Protein AF-A0A950RWH9-F1 (afdb_monomer)

Nearest PDB structures (foldseek):
  4ad9-assembly2_F  TM=8.458E-01  e=4.698E-23  Homo sapiens
  4ad9-assembly1_B  TM=8.473E-01  e=4.415E-23  Homo sapiens
  4ad9-assembly2_E  TM=8.521E-01  e=1.728E-22  Homo sapiens
  2zo4-assembly1_A  TM=8.193E-01  e=7.845E-17  Thermus thermophilus HB8
  8u00-assembly2_B  TM=5.986E-01  e=2.272E-09  Caulobacter vibrioides CB15

Foldseek 3Di:
DKDWQFDPDDDPAQHNGFTWIWAALPPQETETEQQFAQDPVSLVVVVVVSVVRHAYAEYEYFDADRGGPHCRQVSCVVRVHAYEFDPPHPPHPDYADAQGDRDNQWGWHQQAWQHNRGTWIARLVQLEIEREQLFEQDDHHFTQALVSSLVSLVVSVVSVRQWYDYRHDDIRRRSNVRSVVHNVVLVVLLVQLVVPPPDDLLVSLCVVPVPDPPVCSVSSSSSSVNSD

Structure (mmCIF, N/CA/C/O backbone):
data_AF-A0A950RWH9-F1
#
_entry.id   AF-A0A950RWH9-F1
#
loop_
_atom_site.group_PDB
_atom_site.id
_atom_site.type_symbol
_atom_site.label_atom_id
_atom_site.label_alt_id
_atom_site.label_comp_id
_atom_site.label_asym_id
_atom_site.label_entity_id
_atom_site.label_seq_id
_atom_site.pdbx_PDB_ins_code
_atom_site.Cartn_x
_atom_site.Cartn_y
_atom_site.Cartn_z
_atom_site.occupancy
_atom_site.B_iso_or_equiv
_atom_site.auth_seq_id
_atom_site.auth_comp_id
_atom_site.auth_asym_id
_atom_site.auth_atom_id
_atom_site.pdbx_PDB_model_num
ATOM 1 N N . MET A 1 1 ? -18.240 -0.892 8.493 1.00 86.75 1 MET A N 1
ATOM 2 C CA . MET A 1 1 ? -17.991 -0.709 7.046 1.00 86.75 1 MET A CA 1
ATOM 3 C C . MET A 1 1 ? -16.539 -0.282 6.899 1.00 86.75 1 MET A C 1
ATOM 5 O O . MET A 1 1 ? -16.058 0.368 7.817 1.00 86.75 1 MET A O 1
ATOM 9 N N . ILE A 1 2 ? -15.838 -0.695 5.840 1.00 97.31 2 ILE A N 1
ATOM 10 C CA . ILE A 1 2 ? -14.484 -0.188 5.553 1.00 97.31 2 ILE A CA 1
ATOM 11 C C . ILE A 1 2 ? -14.636 1.212 4.954 1.00 97.31 2 ILE A C 1
ATOM 13 O O . ILE A 1 2 ? -15.424 1.377 4.023 1.00 97.31 2 ILE A O 1
ATOM 17 N N . GLU A 1 3 ? -13.904 2.193 5.476 1.00 98.06 3 GLU A N 1
ATOM 18 C CA . GLU A 1 3 ? -13.917 3.571 4.970 1.00 98.06 3 GLU A CA 1
ATOM 19 C C . GLU A 1 3 ? -12.550 3.974 4.414 1.00 98.06 3 GLU A C 1
ATOM 21 O O . GLU A 1 3 ? -11.520 3.460 4.847 1.00 98.06 3 GLU A O 1
ATOM 26 N N . CYS A 1 4 ? -12.551 4.890 3.444 1.00 98.50 4 CYS A N 1
ATOM 27 C CA . CYS A 1 4 ? -11.341 5.486 2.887 1.00 98.50 4 CYS A CA 1
ATOM 28 C C . CYS A 1 4 ? -11.259 6.954 3.296 1.00 98.50 4 CYS A C 1
ATOM 30 O O . CYS A 1 4 ? -12.203 7.712 3.058 1.00 98.50 4 CYS A O 1
ATOM 32 N N . VAL A 1 5 ? -10.116 7.360 3.838 1.00 98.75 5 VAL A N 1
ATOM 33 C CA . VAL A 1 5 ? -9.735 8.764 3.988 1.00 98.75 5 VAL A CA 1
ATOM 34 C C . VAL A 1 5 ? -8.626 9.029 2.978 1.00 98.75 5 VAL A C 1
ATOM 36 O O . VAL A 1 5 ? -7.518 8.518 3.113 1.00 98.75 5 VAL A O 1
ATOM 39 N N . LEU A 1 6 ? -8.934 9.788 1.929 1.00 98.62 6 LEU A N 1
ATOM 40 C CA . LEU A 1 6 ? -7.969 10.093 0.875 1.00 98.62 6 LEU A CA 1
ATOM 41 C C . LEU A 1 6 ? -7.013 11.197 1.342 1.00 98.62 6 LEU A C 1
ATOM 43 O O . LEU A 1 6 ? -7.462 12.299 1.666 1.00 98.62 6 LEU A O 1
ATOM 47 N N . ALA A 1 7 ? -5.712 10.916 1.337 1.00 98.50 7 ALA A N 1
ATOM 48 C CA . ALA A 1 7 ? -4.685 11.909 1.622 1.00 98.50 7 ALA A CA 1
ATOM 49 C C . ALA A 1 7 ? -4.659 13.004 0.534 1.00 98.50 7 ALA A C 1
ATOM 51 O O . ALA A 1 7 ? -4.792 12.699 -0.656 1.00 98.50 7 ALA A O 1
ATOM 52 N N . PRO A 1 8 ? -4.467 14.287 0.895 1.00 97.38 8 PRO A N 1
ATOM 53 C CA . PRO A 1 8 ? -4.469 15.405 -0.050 1.00 97.38 8 PRO A CA 1
ATOM 54 C C . PRO A 1 8 ? -3.126 15.543 -0.798 1.00 97.38 8 PRO A C 1
ATOM 56 O O . PRO A 1 8 ? -2.568 16.632 -0.908 1.00 97.38 8 PRO A O 1
ATOM 59 N N . ASN A 1 9 ? -2.596 14.439 -1.329 1.00 97.81 9 ASN A N 1
ATOM 60 C CA . ASN A 1 9 ? -1.285 14.344 -1.978 1.00 97.81 9 ASN A CA 1
ATOM 61 C C . ASN A 1 9 ? -1.367 13.840 -3.436 1.00 97.81 9 ASN A C 1
ATOM 63 O O . ASN A 1 9 ? -0.692 12.866 -3.779 1.00 97.81 9 ASN A O 1
ATOM 67 N N . PRO A 1 10 ? -2.167 14.465 -4.323 1.00 97.38 10 PRO A N 1
ATOM 68 C CA . PRO A 1 10 ? -2.265 14.028 -5.711 1.00 97.38 10 PRO A CA 1
ATOM 69 C C . PRO A 1 10 ? -0.934 14.203 -6.447 1.00 97.38 10 PRO A C 1
ATOM 71 O O . PRO A 1 10 ? -0.178 15.148 -6.206 1.00 97.38 10 PRO A O 1
ATOM 74 N N . GLY A 1 11 ? -0.662 13.321 -7.400 1.00 94.31 11 GLY A N 1
ATOM 75 C CA . GLY A 1 11 ? 0.593 13.351 -8.133 1.00 94.31 11 GLY A CA 1
ATOM 76 C C . GLY A 1 11 ? 0.718 12.250 -9.181 1.00 94.31 11 GLY A C 1
ATOM 77 O O . GLY A 1 11 ? -0.142 11.379 -9.286 1.00 94.31 11 GLY A O 1
ATOM 78 N N . PRO A 1 12 ? 1.807 12.260 -9.969 1.00 90.81 12 PRO A N 1
ATOM 79 C CA . PRO A 1 12 ? 2.016 11.267 -11.022 1.00 90.81 12 PRO A CA 1
ATOM 80 C C . PRO A 1 12 ? 2.073 9.818 -10.516 1.00 90.81 12 PRO A C 1
ATOM 82 O O . PRO A 1 12 ? 1.708 8.916 -11.260 1.00 90.81 12 PRO A O 1
ATOM 85 N N . MET A 1 13 ? 2.528 9.610 -9.274 1.00 91.75 13 MET A N 1
ATOM 86 C CA . MET A 1 13 ? 2.618 8.287 -8.641 1.00 91.75 13 MET A CA 1
ATOM 87 C C . MET A 1 13 ? 1.377 7.948 -7.811 1.00 91.75 13 MET A C 1
ATOM 89 O O . MET A 1 13 ? 0.892 6.827 -7.868 1.00 91.75 13 MET A O 1
ATOM 93 N N . THR A 1 14 ? 0.829 8.936 -7.103 1.00 95.31 14 THR A N 1
ATOM 94 C CA . THR A 1 14 ? -0.278 8.761 -6.152 1.00 95.31 14 THR A CA 1
ATOM 95 C C . THR A 1 14 ? -1.661 8.947 -6.784 1.00 95.31 14 THR A C 1
ATOM 97 O O . THR A 1 14 ? -2.688 8.753 -6.135 1.00 95.31 14 THR A O 1
ATOM 100 N N . GLY A 1 15 ? -1.732 9.356 -8.055 1.00 94.31 15 GLY A N 1
ATOM 101 C CA . GLY A 1 15 ? -2.983 9.661 -8.743 1.00 94.31 15 GLY A CA 1
ATOM 102 C C . GLY A 1 15 ? -3.744 10.785 -8.041 1.00 94.31 15 GLY A C 1
ATOM 103 O O . GLY A 1 15 ? -3.275 11.921 -7.977 1.00 94.31 15 GLY A O 1
ATOM 104 N N . THR A 1 16 ? -4.930 10.472 -7.514 1.00 96.44 16 THR A N 1
ATOM 105 C CA . THR A 1 16 ? -5.739 11.411 -6.721 1.00 96.44 16 THR A CA 1
ATOM 106 C C . THR A 1 16 ? -5.231 11.597 -5.289 1.00 96.44 16 THR A C 1
ATOM 108 O O . THR A 1 16 ? -5.622 12.571 -4.654 1.00 96.44 16 THR A O 1
ATOM 111 N N . GLY A 1 17 ? -4.390 10.688 -4.790 1.00 97.94 17 GLY A N 1
ATOM 112 C CA . GLY A 1 17 ? -3.861 10.669 -3.426 1.00 97.94 17 GLY A CA 1
ATOM 113 C C . GLY A 1 17 ? -3.709 9.244 -2.879 1.00 97.94 17 GLY A C 1
ATOM 114 O O . GLY A 1 17 ? -4.132 8.270 -3.511 1.00 97.94 17 GLY A O 1
ATOM 115 N N . THR A 1 18 ? -3.112 9.118 -1.696 1.00 98.75 18 THR A N 1
ATOM 116 C CA . THR A 1 18 ? -3.013 7.839 -0.974 1.00 98.75 18 THR A CA 1
ATOM 117 C C . THR A 1 18 ? -4.332 7.509 -0.286 1.00 98.75 18 THR A C 1
ATOM 119 O O . THR A 1 18 ? -4.895 8.330 0.437 1.00 98.75 18 THR A O 1
ATOM 122 N N . ASN A 1 19 ? -4.822 6.292 -0.486 1.00 98.88 19 ASN A N 1
ATOM 123 C CA . ASN A 1 19 ? -5.966 5.752 0.230 1.00 98.88 19 ASN A CA 1
ATOM 124 C C . ASN A 1 19 ? -5.532 5.274 1.620 1.00 98.88 19 ASN A C 1
ATOM 126 O O . ASN A 1 19 ? -4.891 4.230 1.745 1.00 98.88 19 ASN A O 1
ATOM 130 N N . THR A 1 20 ? -5.944 5.989 2.665 1.00 98.94 20 THR A N 1
ATOM 131 C CA . THR A 1 20 ? -5.852 5.494 4.041 1.00 98.94 20 THR A CA 1
ATOM 132 C C . THR A 1 20 ? -7.122 4.725 4.391 1.00 98.94 20 THR A C 1
ATOM 134 O O . THR A 1 20 ? -8.220 5.285 4.372 1.00 98.94 20 THR A O 1
ATOM 137 N N . TRP A 1 21 ? -6.992 3.447 4.747 1.00 98.94 21 TRP A N 1
ATOM 138 C CA . TRP A 1 21 ? -8.146 2.585 5.018 1.00 98.94 21 TRP A CA 1
ATOM 139 C C . TRP A 1 21 ? -8.449 2.474 6.509 1.00 98.94 21 TRP A C 1
ATOM 141 O O . TRP A 1 21 ? -7.583 2.102 7.298 1.00 98.94 21 TRP A O 1
ATOM 151 N N . LEU A 1 22 ? -9.703 2.723 6.886 1.00 98.88 22 LEU A N 1
ATOM 152 C CA . LEU A 1 22 ? -10.236 2.484 8.225 1.00 98.88 22 LEU A CA 1
ATOM 153 C C . LEU A 1 22 ? -10.974 1.145 8.239 1.00 98.88 22 LEU A C 1
ATOM 155 O O . LEU A 1 22 ? -11.972 0.969 7.535 1.00 98.88 22 LEU A O 1
ATOM 159 N N . VAL A 1 23 ? -10.492 0.196 9.043 1.00 98.62 23 VAL A N 1
ATOM 160 C CA . VAL A 1 23 ? -10.965 -1.195 9.042 1.00 98.62 23 VAL A CA 1
ATOM 161 C C . VAL A 1 23 ? -11.465 -1.596 10.434 1.00 98.62 23 VAL A C 1
ATOM 163 O O . VAL A 1 23 ? -10.663 -1.979 11.293 1.00 98.62 23 VAL A O 1
ATOM 166 N N . PRO A 1 24 ? -12.784 -1.512 10.693 1.00 97.56 24 PRO A N 1
ATOM 167 C CA . PRO A 1 24 ? -13.367 -1.940 11.963 1.00 97.56 24 PRO A CA 1
ATOM 168 C C . PRO A 1 24 ? -13.274 -3.454 12.163 1.00 97.56 24 PRO A C 1
ATOM 170 O O . PRO A 1 24 ? -13.535 -4.218 11.236 1.00 97.56 24 PRO A O 1
ATOM 173 N N . ASN A 1 25 ? -13.003 -3.898 13.392 1.00 94.69 25 ASN A N 1
ATOM 174 C CA . ASN A 1 25 ? -13.015 -5.324 13.755 1.00 94.69 25 ASN A CA 1
ATOM 175 C C . ASN A 1 25 ? -14.382 -5.827 14.267 1.00 94.69 25 ASN A C 1
ATOM 177 O O . ASN A 1 25 ? -14.520 -7.000 14.600 1.00 94.69 25 ASN A O 1
ATOM 181 N N . GLY A 1 26 ? -15.380 -4.942 14.371 1.00 90.75 26 GLY A N 1
ATOM 182 C CA . GLY A 1 26 ? -16.717 -5.264 14.879 1.00 90.75 26 GLY A CA 1
ATOM 183 C C . GLY A 1 26 ? -16.887 -5.181 16.403 1.00 90.75 26 GLY A C 1
ATOM 184 O O . GLY A 1 26 ? -18.006 -5.353 16.878 1.00 90.75 26 GLY A O 1
ATOM 185 N N . SER A 1 27 ? -15.838 -4.868 17.174 1.00 92.94 27 SER A N 1
ATOM 186 C CA . SER A 1 27 ? -15.885 -4.717 18.640 1.00 92.94 27 SER A CA 1
ATOM 187 C C . SER A 1 27 ? -15.758 -3.265 19.121 1.00 92.94 27 SER A C 1
ATOM 189 O O . SER A 1 27 ? -15.397 -3.024 20.271 1.00 92.94 27 SER A O 1
ATOM 191 N N . GLY A 1 28 ? -16.021 -2.289 18.246 1.00 95.19 28 GLY A N 1
ATOM 192 C CA . GLY A 1 28 ? -15.816 -0.864 18.539 1.00 95.19 28 GLY A CA 1
ATOM 193 C C . GLY A 1 28 ? -14.351 -0.421 18.468 1.00 95.19 28 GLY A C 1
ATOM 194 O O . GLY A 1 28 ? -14.003 0.644 18.976 1.00 95.19 28 GLY A O 1
ATOM 195 N N . GLU A 1 29 ? -13.491 -1.222 17.838 1.00 97.94 29 GLU A N 1
ATOM 196 C CA . GLU A 1 29 ? -12.097 -0.893 17.559 1.00 97.94 29 GLU A CA 1
ATOM 197 C C . GLU A 1 29 ? -11.820 -1.001 16.050 1.00 97.94 29 GLU A C 1
ATOM 199 O O . GLU A 1 29 ? -12.524 -1.704 15.316 1.00 97.94 29 GLU A O 1
ATOM 204 N N . LEU A 1 30 ? -10.788 -0.310 15.569 1.00 98.38 30 LEU A N 1
ATOM 205 C CA . LEU A 1 30 ? -10.374 -0.370 14.169 1.00 98.38 30 LEU A CA 1
ATOM 206 C C . LEU A 1 30 ? -8.854 -0.313 13.991 1.00 98.38 30 LEU A C 1
ATOM 208 O O . LEU A 1 30 ? -8.117 0.200 14.844 1.00 98.38 30 LEU A O 1
ATOM 212 N N . ALA A 1 31 ? -8.420 -0.823 12.840 1.00 98.75 31 ALA A N 1
ATOM 213 C CA . ALA A 1 31 ? -7.099 -0.588 12.284 1.00 98.75 31 ALA A CA 1
ATOM 214 C C . ALA A 1 31 ? -7.143 0.550 11.256 1.00 98.75 31 ALA A C 1
ATOM 216 O O . ALA A 1 31 ? -8.138 0.718 10.549 1.00 98.75 31 ALA A O 1
ATOM 217 N N . VAL A 1 32 ? -6.043 1.290 11.157 1.00 98.94 32 VAL A N 1
ATOM 218 C CA . VAL A 1 32 ? -5.745 2.210 10.055 1.00 98.94 32 VAL A CA 1
ATOM 219 C C . VAL A 1 32 ? -4.653 1.573 9.205 1.00 98.94 32 VAL A C 1
ATOM 221 O O . VAL A 1 32 ? -3.627 1.195 9.762 1.00 98.94 32 VAL A O 1
ATOM 224 N N . ILE A 1 33 ? -4.854 1.445 7.894 1.00 98.94 33 ILE A N 1
ATOM 225 C CA . ILE A 1 33 ? -3.842 0.936 6.955 1.00 98.94 33 ILE A CA 1
ATOM 226 C C . ILE A 1 33 ? -3.338 2.098 6.098 1.00 98.94 33 ILE A C 1
ATOM 228 O O . ILE A 1 33 ? -4.157 2.779 5.482 1.00 98.94 33 ILE A O 1
ATOM 232 N N . ASP A 1 34 ? -2.016 2.293 6.068 1.00 98.75 34 ASP A N 1
ATOM 233 C CA . ASP A 1 34 ? -1.299 3.348 5.333 1.00 98.75 34 ASP A CA 1
ATOM 234 C C . ASP A 1 34 ? -1.822 4.762 5.633 1.00 98.75 34 ASP A C 1
ATOM 236 O O . ASP A 1 34 ? -2.581 5.341 4.853 1.00 98.75 34 ASP A O 1
ATOM 240 N N . PRO A 1 35 ? -1.430 5.352 6.776 1.00 98.31 35 PRO A N 1
ATOM 241 C CA . PRO A 1 35 ? -1.935 6.647 7.230 1.00 98.31 35 PRO A CA 1
ATOM 242 C C . PRO A 1 35 ? -1.465 7.837 6.392 1.00 98.31 35 PRO A C 1
ATOM 244 O O . PRO A 1 35 ? -1.884 8.956 6.666 1.00 98.31 35 PRO A O 1
ATOM 247 N N . GLY A 1 36 ? -0.636 7.618 5.374 1.00 96.62 36 GLY A N 1
ATOM 248 C CA . GLY A 1 36 ? -0.312 8.641 4.395 1.00 96.62 36 GLY A CA 1
ATOM 249 C C . GLY A 1 36 ? 1.008 9.376 4.668 1.00 96.62 36 GLY A C 1
ATOM 250 O O . GLY A 1 36 ? 1.800 8.970 5.531 1.00 96.62 36 GLY A O 1
ATOM 251 N N . PRO A 1 37 ? 1.259 10.482 3.943 1.00 97.75 37 PRO A N 1
ATOM 252 C CA . PRO A 1 37 ? 2.341 11.407 4.269 1.00 97.75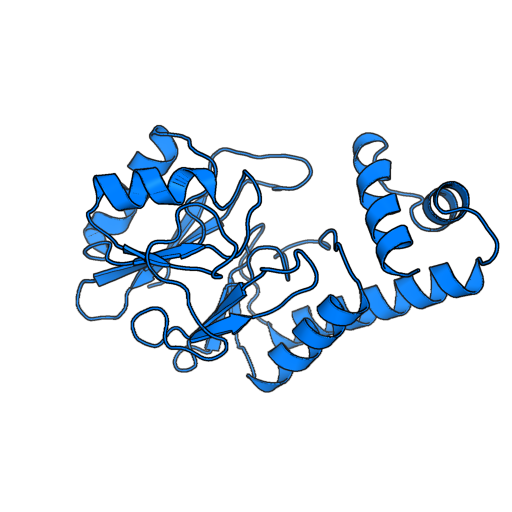 37 PRO A CA 1
ATOM 253 C C . PRO A 1 37 ? 2.110 12.059 5.638 1.00 97.75 37 PRO A C 1
ATOM 255 O O . PRO A 1 37 ? 0.974 12.145 6.101 1.00 97.75 37 PRO A O 1
ATOM 258 N N . ASP A 1 38 ? 3.181 12.560 6.258 1.00 97.50 38 ASP A N 1
ATOM 259 C CA . ASP A 1 38 ? 3.127 13.274 7.542 1.00 97.50 38 ASP A CA 1
ATOM 260 C C . ASP A 1 38 ? 2.513 14.674 7.360 1.00 97.50 38 ASP A C 1
ATOM 262 O O . ASP A 1 38 ? 3.199 15.695 7.296 1.00 97.50 38 ASP A O 1
ATOM 266 N N . ASP A 1 39 ? 1.193 14.688 7.183 1.00 98.25 39 ASP A N 1
ATOM 267 C CA . ASP A 1 39 ? 0.347 15.869 7.088 1.00 98.25 39 ASP A CA 1
ATOM 268 C C . ASP A 1 39 ? -0.589 15.908 8.310 1.00 98.25 39 ASP A C 1
ATOM 270 O O . ASP A 1 39 ? -1.521 15.098 8.405 1.00 98.25 39 ASP A O 1
ATOM 274 N N . PRO A 1 40 ? -0.398 16.861 9.242 1.00 98.25 40 PRO A N 1
ATOM 275 C CA . PRO A 1 40 ? -1.252 17.006 10.417 1.00 98.25 40 PRO A CA 1
ATOM 276 C C . PRO A 1 40 ? -2.750 17.119 10.098 1.00 98.25 40 PRO A C 1
ATOM 278 O O . PRO A 1 40 ? -3.567 16.577 10.844 1.00 98.25 40 PRO A O 1
ATOM 281 N N . ALA A 1 41 ? -3.121 17.770 8.988 1.00 98.44 41 ALA A N 1
ATOM 282 C CA . ALA A 1 41 ? -4.520 17.927 8.591 1.00 98.44 41 ALA A CA 1
ATOM 283 C C . ALA A 1 41 ? -5.131 16.600 8.114 1.00 98.44 41 ALA A C 1
ATOM 285 O O . ALA A 1 41 ? -6.308 16.329 8.366 1.00 98.44 41 ALA A O 1
ATOM 286 N N . HIS A 1 42 ? -4.334 15.744 7.471 1.00 98.69 42 HIS A N 1
ATOM 287 C CA . HIS A 1 42 ? -4.757 14.390 7.110 1.00 98.69 42 HIS A CA 1
ATOM 288 C C . HIS A 1 42 ? -4.888 13.496 8.346 1.00 98.69 42 HIS A C 1
ATOM 290 O O . HIS A 1 42 ? -5.888 12.799 8.501 1.00 98.69 42 HIS A O 1
ATOM 296 N N . ILE A 1 43 ? -3.953 13.586 9.296 1.00 98.81 43 ILE A N 1
ATOM 297 C CA . ILE A 1 43 ? -4.048 12.870 10.581 1.00 98.81 43 ILE A CA 1
ATOM 298 C C . ILE A 1 43 ? -5.317 13.292 11.344 1.00 98.81 43 ILE A C 1
ATOM 300 O O . ILE A 1 43 ? -6.020 12.436 11.886 1.00 98.81 43 ILE A O 1
ATOM 304 N N . ASP A 1 44 ? -5.651 14.589 11.366 1.00 98.75 44 ASP A N 1
ATOM 305 C CA . ASP A 1 44 ? -6.922 15.089 11.911 1.00 98.75 44 ASP A CA 1
ATOM 306 C C . ASP A 1 44 ? -8.132 14.452 11.210 1.00 98.75 44 ASP A C 1
ATOM 308 O O . ASP A 1 44 ? -9.075 14.013 11.875 1.00 98.75 44 ASP A O 1
ATOM 312 N N . ALA A 1 45 ? -8.104 14.374 9.876 1.00 98.81 45 ALA A N 1
ATOM 313 C CA . ALA A 1 45 ? -9.175 13.779 9.085 1.00 98.81 45 ALA A CA 1
ATOM 314 C C . ALA A 1 45 ? -9.350 12.278 9.374 1.00 98.81 45 ALA A C 1
ATOM 316 O O . ALA A 1 45 ? -10.486 11.830 9.535 1.00 98.81 45 ALA A O 1
ATOM 317 N N . ILE A 1 46 ? -8.252 11.526 9.516 1.00 98.81 46 ILE A N 1
ATOM 318 C CA . ILE A 1 46 ? -8.260 10.107 9.909 1.00 98.81 46 ILE A CA 1
ATOM 319 C C . ILE A 1 46 ? -8.944 9.933 11.265 1.00 98.81 46 ILE A C 1
ATOM 321 O O . ILE A 1 46 ? -9.863 9.125 11.397 1.00 98.81 46 ILE A O 1
ATOM 325 N N . VAL A 1 47 ? -8.514 10.695 12.277 1.00 98.69 47 VAL A N 1
ATOM 326 C CA . VAL A 1 47 ? -9.067 10.588 13.636 1.00 98.69 47 VAL A CA 1
ATOM 327 C C . VAL A 1 47 ? -10.555 10.928 13.641 1.00 98.69 47 VAL A C 1
ATOM 329 O O . VAL A 1 47 ? -11.339 10.181 14.219 1.00 98.69 47 VAL A O 1
ATOM 332 N N . LYS A 1 48 ? -10.957 11.998 12.947 1.00 98.62 48 LYS A N 1
ATOM 333 C CA . LYS A 1 48 ? -12.360 12.412 12.838 1.00 98.62 48 LYS A CA 1
ATOM 334 C C . LYS A 1 48 ? -13.228 11.365 12.135 1.00 98.62 48 LYS A C 1
ATOM 336 O O . LYS A 1 48 ? -14.332 11.085 12.587 1.00 98.62 48 LYS A O 1
ATOM 341 N N . ALA A 1 49 ? -12.746 10.783 11.039 1.00 98.50 49 ALA A N 1
ATOM 342 C CA . ALA A 1 49 ? -13.467 9.734 10.319 1.00 98.50 49 ALA A CA 1
ATOM 343 C C . ALA A 1 49 ? -13.576 8.433 11.137 1.00 98.50 49 ALA A C 1
ATOM 345 O O . ALA A 1 49 ? -14.545 7.692 10.999 1.00 98.50 49 ALA A O 1
ATOM 346 N N . ALA A 1 50 ? -12.628 8.173 12.042 1.00 98.25 50 ALA A N 1
ATOM 347 C CA . ALA A 1 50 ? -12.679 7.021 12.934 1.00 98.25 50 ALA A CA 1
ATOM 348 C C . ALA A 1 50 ? -13.717 7.152 14.067 1.00 98.25 50 ALA A C 1
ATOM 350 O O . ALA A 1 50 ? -14.212 6.126 14.530 1.00 98.25 50 ALA A O 1
ATOM 351 N N . GLU A 1 51 ? -14.086 8.369 14.494 1.00 97.00 51 GLU A N 1
ATOM 352 C CA . GLU A 1 51 ? -15.023 8.617 15.610 1.00 97.00 51 GLU A CA 1
ATOM 353 C C . GLU A 1 51 ? -16.328 7.791 15.551 1.00 97.00 51 GLU A C 1
ATOM 355 O O . GLU A 1 51 ? -16.656 7.149 16.553 1.00 97.00 51 GLU A O 1
ATOM 360 N N . PRO A 1 52 ? -17.076 7.739 14.426 1.00 96.62 52 PRO A N 1
ATOM 361 C CA . PRO A 1 52 ? -18.285 6.917 14.332 1.00 96.62 52 PRO A CA 1
ATOM 362 C C . PRO A 1 52 ? -18.013 5.409 14.190 1.00 96.62 52 PRO A C 1
ATOM 364 O O . PRO A 1 52 ? -18.935 4.610 14.359 1.00 96.62 52 PRO A O 1
ATOM 367 N N . LEU A 1 53 ? -16.783 5.004 13.859 1.00 96.56 53 LEU A N 1
ATOM 368 C CA . LEU A 1 53 ? -16.410 3.611 13.584 1.00 96.56 53 LEU A CA 1
ATOM 369 C C . LEU A 1 53 ? -15.871 2.881 14.817 1.00 96.56 53 LEU A C 1
ATOM 371 O O . LEU A 1 53 ? -16.057 1.667 14.942 1.00 96.56 53 LEU A O 1
ATOM 375 N N . GLY A 1 54 ? -15.194 3.598 15.715 1.00 97.06 54 GLY A N 1
ATOM 376 C CA . GLY A 1 54 ? -14.625 3.046 16.938 1.00 97.06 54 GLY A CA 1
ATOM 377 C C . GLY A 1 54 ? -13.289 3.672 17.325 1.00 97.06 54 GLY A C 1
ATOM 378 O O . GLY A 1 54 ? -12.863 4.702 16.809 1.00 97.06 54 GLY A O 1
ATOM 379 N N . ARG A 1 55 ? -12.586 3.027 18.255 1.00 98.19 55 ARG A N 1
ATOM 380 C CA . ARG A 1 55 ? -11.257 3.460 18.693 1.00 98.19 55 ARG A CA 1
ATOM 381 C C . ARG A 1 55 ? -10.170 2.894 17.780 1.00 98.19 55 ARG A C 1
ATOM 383 O O . ARG A 1 55 ? -10.101 1.684 17.584 1.00 98.19 55 ARG A O 1
ATOM 390 N N . ILE A 1 56 ? -9.267 3.744 17.293 1.00 98.69 56 ILE A N 1
ATOM 391 C CA . ILE A 1 56 ? -8.067 3.287 16.577 1.00 98.69 56 ILE A CA 1
ATOM 392 C C . ILE A 1 56 ? -7.157 2.549 17.569 1.00 98.69 56 ILE A C 1
ATOM 394 O O . ILE A 1 56 ? -6.791 3.093 18.615 1.00 98.69 56 ILE A O 1
ATOM 398 N N . ARG A 1 57 ? -6.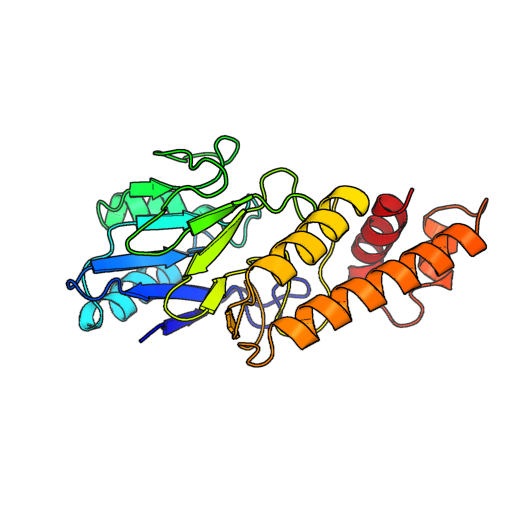820 1.290 17.270 1.00 98.44 57 ARG A N 1
ATOM 399 C CA . ARG A 1 57 ? -5.963 0.438 18.122 1.00 98.44 57 ARG A CA 1
ATOM 400 C C . ARG A 1 57 ? -4.739 -0.105 17.404 1.00 98.44 57 ARG A C 1
ATOM 402 O O . ARG A 1 57 ? -3.751 -0.411 18.069 1.00 98.44 57 ARG A O 1
ATOM 409 N N . ALA A 1 58 ? -4.789 -0.171 16.079 1.00 98.69 58 ALA A N 1
ATOM 410 C CA . ALA A 1 58 ? -3.669 -0.568 15.246 1.00 98.69 58 ALA A CA 1
ATOM 411 C C . ALA A 1 58 ? -3.454 0.443 14.119 1.00 98.69 58 ALA A C 1
ATOM 413 O O . ALA A 1 58 ? -4.408 0.876 13.473 1.00 98.69 58 ALA A O 1
ATOM 414 N N . VAL A 1 59 ? -2.195 0.781 13.875 1.00 98.88 59 VAL A N 1
ATOM 415 C CA . VAL A 1 59 ? -1.739 1.415 12.639 1.00 98.88 59 VAL A CA 1
ATOM 416 C C . VAL A 1 59 ? -0.910 0.368 11.909 1.00 98.88 59 VAL A C 1
ATOM 418 O O . VAL A 1 59 ? 0.041 -0.164 12.472 1.00 98.88 59 VAL A O 1
ATOM 421 N N . LEU A 1 60 ? -1.309 0.019 10.697 1.00 98.88 60 LEU A N 1
ATOM 422 C CA . LEU A 1 60 ? -0.683 -0.988 9.853 1.00 98.88 60 LEU A CA 1
ATOM 423 C C . LEU A 1 60 ? -0.071 -0.275 8.648 1.00 98.88 60 LEU A C 1
ATOM 425 O O . LEU A 1 60 ? -0.731 0.558 8.030 1.00 98.88 60 LEU A O 1
ATOM 429 N N . VAL A 1 61 ? 1.169 -0.600 8.300 1.00 98.69 61 VAL A N 1
ATOM 430 C CA . VAL A 1 61 ? 1.831 -0.018 7.123 1.00 98.69 61 VAL A CA 1
ATOM 431 C C . VAL A 1 61 ? 2.202 -1.114 6.140 1.00 98.69 61 VAL A C 1
ATOM 433 O O . VAL A 1 61 ? 2.663 -2.184 6.546 1.00 98.69 61 VAL A O 1
ATOM 436 N N . THR A 1 62 ? 1.963 -0.869 4.857 1.00 98.75 62 THR A N 1
ATOM 437 C CA . THR A 1 62 ? 2.252 -1.814 3.778 1.00 98.75 62 THR A CA 1
ATOM 438 C C . THR A 1 62 ? 3.721 -1.779 3.381 1.00 98.75 62 THR A C 1
ATOM 440 O O . THR A 1 62 ? 4.317 -2.838 3.208 1.00 98.75 62 THR A O 1
ATOM 443 N N . HIS A 1 63 ? 4.326 -0.594 3.256 1.00 98.62 63 HIS A N 1
ATOM 444 C CA . HIS A 1 63 ? 5.722 -0.431 2.844 1.00 98.62 63 HIS A CA 1
ATOM 445 C C . HIS A 1 63 ? 6.289 0.965 3.173 1.00 98.62 63 HIS A C 1
ATOM 447 O O . HIS A 1 63 ? 5.592 1.836 3.690 1.00 98.62 63 HIS A O 1
ATOM 453 N N . ARG A 1 64 ? 7.581 1.183 2.893 1.00 97.81 64 ARG A N 1
ATOM 454 C CA . ARG A 1 64 ? 8.344 2.347 3.385 1.00 97.81 64 ARG A CA 1
ATOM 455 C C . ARG A 1 64 ? 8.108 3.691 2.692 1.00 97.81 64 ARG A C 1
ATOM 457 O O . ARG A 1 64 ? 8.725 4.670 3.113 1.00 97.81 64 ARG A O 1
ATOM 464 N N . HIS A 1 65 ? 7.365 3.752 1.587 1.00 98.12 65 HIS A N 1
ATOM 465 C CA . HIS A 1 65 ? 7.331 4.977 0.784 1.00 98.12 65 HIS A CA 1
ATOM 466 C C . HIS A 1 65 ? 6.685 6.152 1.531 1.00 98.12 65 HIS A C 1
ATOM 468 O O . HIS A 1 65 ? 5.876 5.989 2.449 1.00 98.12 65 HIS A O 1
ATOM 474 N N . GLY A 1 66 ? 7.130 7.359 1.163 1.00 97.94 66 GLY A N 1
ATOM 475 C CA . GLY A 1 66 ? 6.866 8.602 1.896 1.00 97.94 66 GLY A CA 1
ATOM 476 C C . GLY A 1 66 ? 5.408 9.061 1.871 1.00 97.94 66 GLY A C 1
ATOM 477 O O . GLY A 1 66 ? 5.028 9.979 2.587 1.00 97.94 66 GLY A O 1
ATOM 478 N N . ASP A 1 67 ? 4.589 8.430 1.056 1.00 98.31 67 ASP A N 1
ATOM 479 C CA . ASP A 1 67 ? 3.166 8.664 0.937 1.00 98.31 67 ASP A CA 1
ATOM 480 C C . ASP A 1 67 ? 2.326 7.609 1.667 1.00 98.31 67 ASP A C 1
ATOM 482 O O . ASP A 1 67 ? 1.116 7.774 1.704 1.00 98.31 67 ASP A O 1
ATOM 486 N N . HIS A 1 68 ? 2.937 6.594 2.297 1.00 98.62 68 HIS A N 1
ATOM 487 C CA . HIS A 1 68 ? 2.250 5.562 3.096 1.00 98.62 68 HIS A CA 1
ATOM 488 C C . HIS A 1 68 ? 2.661 5.574 4.573 1.00 98.62 68 HIS A C 1
ATOM 490 O O . HIS A 1 68 ? 1.807 5.520 5.458 1.00 98.62 68 HIS A O 1
ATOM 496 N N . LEU A 1 69 ? 3.970 5.612 4.843 1.00 98.56 69 LEU A N 1
ATOM 497 C CA . LEU A 1 69 ? 4.548 5.402 6.174 1.00 98.56 69 LEU A CA 1
ATOM 498 C C . LEU A 1 69 ? 4.608 6.648 7.083 1.00 98.56 69 LEU A C 1
ATOM 500 O O . LEU A 1 69 ? 4.383 6.484 8.282 1.00 98.56 69 LEU A O 1
ATOM 504 N N . PRO A 1 70 ? 4.953 7.865 6.616 1.00 98.56 70 PRO A N 1
ATOM 505 C CA . PRO A 1 70 ? 5.385 8.928 7.531 1.00 98.56 70 PRO A CA 1
ATOM 506 C C . PRO A 1 70 ? 4.377 9.358 8.603 1.00 98.56 70 PRO A C 1
ATOM 508 O O . PRO A 1 70 ? 4.796 9.651 9.720 1.00 98.56 70 PRO A O 1
ATOM 511 N N . ALA A 1 71 ? 3.068 9.314 8.336 1.00 98.50 71 ALA A N 1
ATOM 512 C CA . ALA A 1 71 ? 2.051 9.619 9.350 1.00 98.50 71 ALA A CA 1
ATOM 513 C C . ALA A 1 71 ? 1.859 8.518 10.411 1.00 98.50 71 ALA A C 1
ATOM 515 O O . ALA A 1 71 ? 1.111 8.708 11.371 1.00 98.50 71 ALA A O 1
ATOM 516 N N . ALA A 1 72 ? 2.503 7.356 10.275 1.00 98.56 72 ALA A N 1
ATOM 517 C CA . ALA A 1 72 ? 2.195 6.190 11.095 1.00 98.56 72 ALA A CA 1
ATOM 518 C C . ALA A 1 72 ? 2.603 6.330 12.558 1.00 98.56 72 ALA A C 1
ATOM 520 O O . ALA A 1 72 ? 1.808 6.008 13.446 1.00 98.56 72 ALA A O 1
ATOM 521 N N . LEU A 1 73 ? 3.807 6.841 12.821 1.00 98.19 73 LEU A N 1
ATOM 522 C CA . LEU A 1 73 ? 4.250 7.093 14.189 1.00 98.19 73 LEU A CA 1
ATOM 523 C C . LEU A 1 73 ? 3.485 8.275 14.824 1.00 98.19 73 LEU A C 1
ATOM 525 O O . LEU A 1 73 ? 2.932 8.067 15.904 1.00 98.19 73 LEU A O 1
ATOM 529 N N . PRO A 1 74 ? 3.315 9.439 14.159 1.00 98.50 74 PRO A N 1
ATOM 530 C CA . PRO A 1 74 ? 2.466 10.520 14.671 1.00 98.50 74 PRO A CA 1
ATOM 531 C C . PRO A 1 74 ? 1.029 10.086 15.004 1.00 98.50 74 PRO A C 1
ATOM 533 O O . PRO A 1 74 ? 0.487 10.439 16.055 1.00 98.50 74 PRO A O 1
ATOM 536 N N . LEU A 1 75 ? 0.396 9.279 14.142 1.00 98.75 75 LEU A N 1
ATOM 537 C CA . LEU A 1 75 ? -0.948 8.757 14.392 1.00 98.75 75 LEU A CA 1
ATOM 538 C C . LEU A 1 75 ? -0.967 7.767 15.567 1.00 98.75 75 LEU A C 1
ATOM 540 O O . LEU A 1 75 ? -1.882 7.819 16.394 1.00 98.75 75 LEU A O 1
ATOM 544 N N . SER A 1 76 ? 0.035 6.886 15.662 1.00 98.69 76 SER A N 1
ATOM 545 C CA . SER A 1 76 ? 0.212 5.962 16.791 1.00 98.69 76 SER A CA 1
ATOM 546 C C . SER A 1 76 ? 0.318 6.723 18.115 1.00 98.69 76 SER A C 1
ATOM 548 O O . SER A 1 76 ? -0.458 6.455 19.034 1.00 98.69 76 SER A O 1
ATOM 550 N N . GLU A 1 77 ? 1.190 7.728 18.192 1.00 98.19 77 GLU A N 1
ATOM 551 C CA . GLU A 1 77 ? 1.396 8.557 19.385 1.00 98.19 77 GLU A CA 1
ATOM 552 C C . GLU A 1 77 ? 0.126 9.312 19.787 1.00 98.19 77 GLU A C 1
ATOM 554 O O . GLU A 1 77 ? -0.259 9.319 20.958 1.00 98.19 77 GLU A O 1
ATOM 559 N N . ARG A 1 78 ? -0.576 9.891 18.809 1.00 98.38 78 ARG A N 1
ATOM 560 C CA . ARG A 1 78 ? -1.806 10.654 19.045 1.00 98.38 78 ARG A CA 1
ATOM 561 C C . ARG A 1 78 ? -2.955 9.800 19.576 1.00 98.38 78 ARG A C 1
ATOM 563 O O . ARG A 1 78 ? -3.764 10.277 20.370 1.00 98.38 78 ARG A O 1
ATOM 570 N N . THR A 1 79 ? -3.076 8.565 19.102 1.00 98.50 79 THR A N 1
ATOM 571 C CA . THR A 1 79 ? -4.228 7.694 19.398 1.00 98.50 79 THR A CA 1
ATOM 572 C C . THR A 1 79 ? -3.942 6.673 20.503 1.00 98.50 79 THR A C 1
ATOM 574 O O . THR A 1 79 ? -4.870 6.086 21.073 1.00 98.50 79 THR A O 1
ATOM 577 N N . GLY A 1 80 ? -2.663 6.448 20.820 1.00 98.31 80 GLY A N 1
ATOM 578 C CA . GLY A 1 80 ? -2.201 5.333 21.644 1.00 98.31 80 GLY A CA 1
ATOM 579 C C . GLY A 1 80 ? -2.378 3.969 20.965 1.00 98.31 80 GLY A C 1
ATOM 580 O O . GLY A 1 80 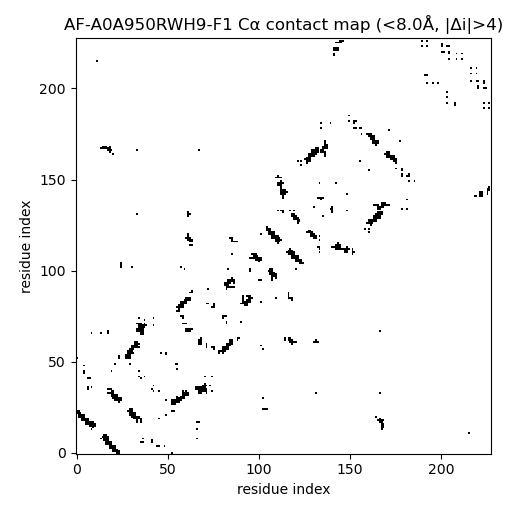? -2.410 2.944 21.653 1.00 98.31 80 GLY A O 1
ATOM 581 N N . ALA A 1 81 ? -2.574 3.947 19.644 1.00 98.50 81 ALA A N 1
ATOM 582 C CA . ALA A 1 81 ? -2.585 2.733 18.839 1.00 98.50 81 ALA A CA 1
ATOM 583 C C . ALA A 1 81 ? -1.162 2.216 18.641 1.00 98.50 81 ALA A C 1
ATOM 585 O O . ALA A 1 81 ? -0.217 2.997 18.580 1.00 98.50 81 ALA A O 1
ATOM 586 N N . GLN A 1 82 ? -1.010 0.905 18.499 1.00 98.44 82 GLN A N 1
ATOM 587 C CA . GLN A 1 82 ? 0.294 0.311 18.233 1.00 98.44 82 GLN A CA 1
ATOM 588 C C . GLN A 1 82 ? 0.585 0.305 16.725 1.00 98.44 82 GLN A C 1
ATOM 590 O O . GLN A 1 82 ? -0.310 0.025 15.927 1.00 98.44 82 GLN A O 1
ATOM 595 N N . LEU A 1 83 ? 1.823 0.619 16.340 1.00 98.69 83 LEU A N 1
ATOM 596 C CA . LEU A 1 83 ? 2.291 0.578 14.953 1.00 98.69 83 LEU A CA 1
ATOM 597 C C . LEU A 1 83 ? 2.850 -0.808 14.607 1.00 98.69 83 LEU A C 1
ATOM 599 O O . LEU A 1 83 ? 3.832 -1.263 15.204 1.00 98.69 83 LEU A O 1
ATOM 603 N N . PHE A 1 84 ? 2.246 -1.456 13.616 1.00 98.69 84 PHE A N 1
ATOM 604 C CA . PHE A 1 84 ? 2.647 -2.753 13.091 1.00 98.69 84 PHE A CA 1
ATOM 605 C C . PHE A 1 84 ? 3.073 -2.660 11.622 1.00 98.69 84 PHE A C 1
ATOM 607 O O . PHE A 1 84 ? 2.631 -1.789 10.872 1.00 98.69 84 PHE A O 1
ATOM 614 N N . GLY A 1 85 ? 3.895 -3.613 11.202 1.00 98.12 85 GLY A N 1
ATOM 615 C CA . GLY A 1 85 ? 4.337 -3.750 9.819 1.00 98.12 85 GLY A CA 1
ATOM 616 C C . GLY A 1 85 ? 5.460 -4.772 9.700 1.00 98.12 85 GLY A C 1
ATOM 617 O O . GLY A 1 85 ? 5.714 -5.542 10.630 1.00 98.12 85 GLY A O 1
ATOM 618 N N . HIS A 1 86 ? 6.148 -4.774 8.562 1.00 98.44 86 HIS A N 1
ATOM 619 C CA . HIS A 1 86 ? 7.371 -5.554 8.399 1.00 98.44 86 HIS A CA 1
ATOM 620 C C . HIS A 1 86 ? 8.470 -5.087 9.372 1.00 98.44 86 HIS A C 1
ATOM 622 O O . HIS A 1 86 ? 8.544 -3.906 9.706 1.00 98.44 86 HIS A O 1
ATOM 628 N N . ALA A 1 87 ? 9.346 -5.999 9.806 1.00 97.56 87 ALA A N 1
ATOM 629 C CA . ALA A 1 87 ? 10.411 -5.702 10.775 1.00 97.56 87 ALA A CA 1
ATOM 630 C C . ALA A 1 87 ? 11.413 -4.635 10.292 1.00 97.56 87 ALA A C 1
ATOM 632 O O . ALA A 1 87 ? 11.990 -3.919 11.104 1.00 97.56 87 ALA A O 1
ATOM 633 N N . ASP A 1 88 ? 11.587 -4.523 8.975 1.00 97.50 88 ASP A N 1
ATOM 634 C CA . ASP A 1 88 ? 12.519 -3.578 8.344 1.00 97.50 88 ASP A CA 1
ATOM 635 C C . ASP A 1 88 ? 11.939 -2.161 8.177 1.00 97.50 88 ASP A C 1
ATOM 637 O O . ASP A 1 88 ? 12.637 -1.255 7.716 1.00 97.50 88 ASP A O 1
ATOM 641 N N . LEU A 1 89 ? 10.664 -1.946 8.523 1.00 97.00 89 LEU A N 1
ATOM 642 C CA . LEU A 1 89 ? 10.048 -0.624 8.447 1.00 97.00 89 LEU A CA 1
ATOM 643 C C . LEU A 1 89 ? 10.441 0.227 9.666 1.00 97.00 89 LEU A C 1
ATOM 645 O O . LEU A 1 89 ? 10.315 -0.223 10.811 1.00 97.00 89 LEU A O 1
ATOM 649 N N . PRO A 1 90 ? 10.878 1.482 9.462 1.00 94.88 90 PRO A N 1
ATOM 650 C CA . PRO A 1 90 ? 11.281 2.333 10.567 1.00 94.88 90 PRO A CA 1
ATOM 651 C C . PRO A 1 90 ? 10.081 2.704 11.445 1.00 94.88 90 PRO A C 1
ATOM 653 O O . PRO A 1 90 ? 8.983 2.965 10.960 1.00 94.88 90 PRO A O 1
ATOM 656 N N . GLY A 1 91 ? 10.308 2.731 12.759 1.00 93.94 91 GLY A N 1
ATOM 657 C CA . GLY A 1 91 ? 9.290 3.088 13.751 1.00 93.94 91 GLY A CA 1
ATOM 658 C C . GLY A 1 91 ? 8.307 1.969 14.110 1.00 93.94 91 GLY A C 1
ATOM 659 O O . GLY A 1 91 ? 7.517 2.161 15.033 1.00 93.94 91 GLY A O 1
ATOM 660 N N . VAL A 1 92 ? 8.360 0.801 13.452 1.00 95.94 92 VAL A N 1
ATOM 661 C CA . VAL A 1 92 ? 7.493 -0.336 13.795 1.00 95.94 92 VAL A CA 1
ATOM 662 C C . VAL A 1 92 ? 7.693 -0.754 15.251 1.00 95.94 92 VAL A C 1
ATOM 664 O O . VAL A 1 92 ? 8.793 -1.083 15.687 1.00 95.94 92 VAL A O 1
ATOM 667 N N . GLN A 1 93 ? 6.592 -0.758 16.004 1.00 98.00 93 GLN A N 1
ATOM 668 C CA . GLN A 1 93 ? 6.561 -1.126 17.420 1.00 98.00 93 GLN A CA 1
ATOM 669 C C . GLN A 1 93 ? 6.310 -2.628 17.605 1.00 98.00 93 GLN A C 1
ATOM 671 O O . GLN A 1 93 ? 6.713 -3.205 18.614 1.00 98.00 93 GLN A O 1
ATOM 676 N N . ARG A 1 94 ? 5.640 -3.279 16.643 1.00 97.69 94 ARG A N 1
ATOM 677 C CA . ARG A 1 94 ? 5.516 -4.741 16.567 1.00 97.69 94 ARG A CA 1
ATOM 678 C C . ARG A 1 94 ? 5.609 -5.235 15.135 1.00 97.69 94 ARG A C 1
ATOM 680 O O . ARG A 1 94 ? 4.708 -5.016 14.329 1.00 97.69 94 ARG A O 1
ATOM 687 N N . ALA A 1 95 ? 6.698 -5.940 14.859 1.00 98.12 95 ALA A N 1
ATOM 688 C CA . ALA A 1 95 ? 6.883 -6.636 13.600 1.00 98.12 95 ALA A CA 1
ATOM 689 C C . ALA A 1 95 ? 5.840 -7.750 13.440 1.00 98.12 95 ALA A C 1
ATOM 691 O O . ALA A 1 95 ? 5.488 -8.417 14.416 1.00 98.12 95 ALA A O 1
ATOM 692 N N . LEU A 1 96 ? 5.369 -7.939 12.211 1.00 98.00 96 LEU A N 1
ATOM 693 C CA . LEU A 1 96 ? 4.457 -9.009 11.824 1.00 98.00 96 LEU A CA 1
ATOM 694 C C . LEU A 1 96 ? 5.196 -10.034 10.963 1.00 98.00 96 LEU A C 1
ATOM 696 O O . LEU A 1 96 ? 5.844 -9.681 9.972 1.00 98.00 96 LEU A O 1
ATOM 700 N N . ALA A 1 97 ? 5.084 -11.304 11.337 1.00 98.12 97 ALA A N 1
ATOM 701 C CA . ALA A 1 97 ? 5.530 -12.411 10.505 1.00 98.12 97 ALA A CA 1
ATOM 702 C C . ALA A 1 97 ? 4.534 -12.681 9.365 1.00 98.12 97 ALA A C 1
ATOM 704 O O . ALA A 1 97 ? 3.362 -12.301 9.420 1.00 98.12 97 ALA A O 1
ATOM 705 N N . ASP A 1 98 ? 4.999 -13.376 8.330 1.00 98.50 98 ASP A N 1
ATOM 706 C CA . ASP A 1 98 ? 4.138 -13.803 7.231 1.00 98.50 98 ASP A CA 1
ATOM 707 C C . ASP A 1 98 ? 3.011 -14.740 7.712 1.00 98.50 98 ASP A C 1
ATOM 709 O O . ASP A 1 98 ? 3.247 -15.700 8.446 1.00 98.50 98 ASP A O 1
ATOM 713 N N . GLY A 1 99 ? 1.772 -14.446 7.315 1.00 98.12 99 GLY A N 1
ATOM 714 C CA . GLY A 1 99 ? 0.561 -15.166 7.719 1.00 98.12 99 GLY A CA 1
ATOM 715 C C . GLY A 1 99 ? 0.059 -14.850 9.135 1.00 98.12 99 GLY A C 1
ATOM 716 O O . GLY A 1 99 ? -0.971 -15.391 9.563 1.00 98.12 99 GLY A O 1
ATOM 717 N N . GLU A 1 100 ? 0.745 -13.979 9.879 1.00 98.38 100 GLU A N 1
ATOM 718 C CA . GLU A 1 100 ? 0.353 -13.605 11.235 1.00 98.38 100 GLU A CA 1
ATOM 719 C C . GLU A 1 100 ? -0.940 -12.779 11.237 1.00 98.38 100 GLU A C 1
ATOM 721 O O . GLU A 1 100 ? -1.207 -11.985 10.335 1.00 98.38 100 GLU A O 1
ATOM 726 N N . THR A 1 101 ? -1.762 -12.943 12.275 1.00 98.19 101 THR A N 1
ATOM 727 C CA . THR A 1 101 ? -2.886 -12.032 12.510 1.00 98.19 101 THR A CA 1
ATOM 728 C C . THR A 1 101 ? -2.364 -10.662 12.951 1.00 98.19 101 THR A C 1
ATOM 730 O O . THR A 1 101 ? -1.798 -10.525 14.037 1.00 98.19 101 THR A O 1
ATOM 733 N N . ALA A 1 102 ? -2.598 -9.646 12.125 1.00 97.19 102 ALA A N 1
ATOM 734 C CA . ALA A 1 102 ? -2.231 -8.260 12.380 1.00 97.19 102 ALA A CA 1
ATOM 735 C C . ALA A 1 102 ? -3.198 -7.587 13.366 1.00 97.19 102 ALA A C 1
ATOM 737 O O . ALA A 1 102 ? -2.775 -7.036 14.379 1.00 97.19 102 ALA A O 1
ATOM 738 N N . PHE A 1 103 ? -4.503 -7.653 13.082 1.00 97.38 103 PHE A N 1
ATOM 739 C CA . PHE A 1 103 ? -5.554 -7.037 13.892 1.00 97.38 103 PHE A CA 1
ATOM 740 C C . PHE A 1 103 ? -6.921 -7.653 13.566 1.00 97.38 103 PHE A C 1
ATOM 742 O O . PHE A 1 103 ? -7.288 -7.758 12.397 1.00 97.38 103 PHE A O 1
ATOM 749 N N . GLY A 1 104 ? -7.695 -8.055 14.580 1.00 96.06 104 GLY A N 1
ATOM 750 C CA . GLY A 1 104 ? -8.965 -8.753 14.355 1.00 96.06 104 GLY A CA 1
ATOM 751 C C . GLY A 1 104 ? -8.761 -10.027 13.526 1.00 96.06 104 GLY A C 1
ATOM 752 O O . GLY A 1 104 ? -8.053 -10.935 13.956 1.00 96.06 104 GLY A O 1
ATOM 753 N N . THR A 1 105 ? -9.359 -10.088 12.335 1.00 96.50 105 THR A N 1
ATOM 754 C CA . THR A 1 105 ? -9.176 -11.187 11.370 1.00 96.50 105 THR A CA 1
ATOM 755 C C . THR A 1 105 ? -8.119 -10.902 10.300 1.00 96.50 105 THR A C 1
ATOM 757 O O . THR A 1 105 ? -7.752 -11.825 9.574 1.00 96.50 105 THR A O 1
ATOM 760 N N . LEU A 1 106 ? -7.600 -9.670 10.209 1.00 98.25 106 LEU A N 1
ATOM 761 C CA . LEU A 1 106 ? -6.618 -9.286 9.193 1.00 98.25 106 LEU A CA 1
ATOM 762 C C . LEU A 1 106 ? -5.329 -10.090 9.352 1.00 98.25 106 LEU A C 1
ATOM 764 O O . LEU A 1 106 ? -4.731 -10.128 10.428 1.00 98.25 106 LEU A O 1
ATOM 768 N N . LYS A 1 107 ? -4.884 -10.691 8.255 1.00 98.69 107 LYS A N 1
ATOM 769 C CA . LYS A 1 107 ? -3.613 -11.392 8.100 1.00 98.69 107 LYS A CA 1
ATOM 770 C C . LYS A 1 107 ? -2.600 -10.484 7.424 1.00 98.69 107 LYS A C 1
ATOM 772 O O . LYS A 1 107 ? -2.937 -9.849 6.431 1.00 98.69 107 LYS A O 1
ATOM 777 N N . ALA A 1 108 ? -1.375 -10.447 7.933 1.00 98.75 108 ALA A N 1
ATOM 778 C CA . ALA A 1 108 ? -0.246 -9.848 7.235 1.00 98.75 108 ALA A CA 1
ATOM 779 C C . ALA A 1 108 ? 0.344 -10.870 6.265 1.00 98.75 108 ALA A C 1
ATOM 781 O O . ALA A 1 108 ? 0.756 -11.952 6.675 1.00 98.75 108 ALA A O 1
ATOM 782 N N . LEU A 1 109 ? 0.372 -10.537 4.982 1.00 98.81 109 LEU A N 1
ATOM 783 C CA . LEU A 1 109 ? 0.947 -11.359 3.928 1.00 98.81 109 LEU A CA 1
ATOM 784 C C . LEU A 1 109 ? 2.167 -10.625 3.386 1.00 98.81 109 LEU A C 1
ATOM 786 O O . LEU A 1 109 ? 2.025 -9.587 2.744 1.00 98.81 109 LEU A O 1
ATOM 790 N N . GLN A 1 110 ? 3.363 -11.152 3.627 1.00 98.62 110 GLN A N 1
ATOM 791 C CA . GLN A 1 110 ? 4.570 -10.608 3.012 1.00 98.62 110 GLN A CA 1
ATOM 792 C C . GLN A 1 110 ? 4.478 -10.799 1.497 1.00 98.62 110 GLN A C 1
ATOM 794 O O . GLN A 1 110 ? 4.208 -11.897 1.003 1.00 98.62 110 GLN A O 1
ATOM 799 N N . THR A 1 111 ? 4.643 -9.710 0.760 1.00 98.56 111 THR A N 1
ATOM 800 C CA . THR A 1 111 ? 4.484 -9.655 -0.694 1.00 98.56 111 THR A CA 1
ATOM 801 C C . THR A 1 111 ? 5.611 -8.816 -1.295 1.00 98.56 111 THR A C 1
ATOM 803 O O . THR A 1 111 ? 5.356 -7.718 -1.799 1.00 98.56 111 THR A O 1
ATOM 806 N N . PRO A 1 112 ? 6.870 -9.283 -1.202 1.00 98.25 112 PRO A N 1
ATOM 807 C CA . PRO A 1 112 ? 8.014 -8.547 -1.716 1.00 98.25 112 PRO A CA 1
ATOM 808 C C . PRO A 1 112 ? 7.902 -8.339 -3.228 1.00 98.25 112 PRO A C 1
ATOM 810 O O . PRO A 1 112 ? 7.370 -9.179 -3.956 1.00 98.25 112 PRO A O 1
ATOM 813 N N . GLY A 1 113 ? 8.468 -7.241 -3.717 1.00 95.88 113 GLY A N 1
ATOM 814 C CA . GLY A 1 113 ? 8.638 -7.004 -5.150 1.00 95.88 113 GLY A CA 1
ATOM 815 C C . GLY A 1 113 ? 8.441 -5.553 -5.553 1.00 95.88 113 GLY A C 1
ATOM 816 O O . GLY A 1 113 ? 9.276 -5.018 -6.278 1.00 95.88 113 GLY A O 1
ATOM 817 N N . HIS A 1 114 ? 7.390 -4.901 -5.040 1.00 97.19 114 HIS A N 1
ATOM 818 C CA . HIS A 1 114 ? 7.278 -3.441 -5.123 1.00 97.19 114 HIS A CA 1
ATOM 819 C C . HIS A 1 114 ? 8.394 -2.801 -4.292 1.00 97.19 114 HIS A C 1
ATOM 821 O O . HIS A 1 114 ? 9.238 -2.100 -4.835 1.00 97.19 114 HIS A O 1
ATOM 827 N N . THR A 1 115 ? 8.462 -3.178 -3.017 1.00 97.62 115 THR A N 1
ATOM 828 C CA . THR A 1 115 ? 9.652 -3.071 -2.170 1.00 97.62 115 THR A CA 1
ATOM 829 C C . THR A 1 115 ? 9.947 -4.434 -1.522 1.00 97.62 115 THR A C 1
ATOM 831 O O . THR A 1 115 ? 9.057 -5.292 -1.480 1.00 97.62 115 THR A O 1
ATOM 834 N N . PRO A 1 116 ? 11.174 -4.701 -1.033 1.00 97.56 116 PRO A N 1
ATOM 835 C CA . PRO A 1 116 ? 11.509 -5.969 -0.372 1.00 97.56 116 PRO A CA 1
ATOM 836 C C . PRO A 1 116 ? 10.675 -6.278 0.881 1.00 97.56 116 PRO A C 1
ATOM 838 O O . PRO A 1 116 ? 10.416 -7.436 1.175 1.00 97.56 116 PRO A O 1
ATOM 841 N N . GLU A 1 117 ? 10.240 -5.249 1.599 1.00 97.75 117 GLU A N 1
ATOM 842 C CA . GLU A 1 117 ? 9.486 -5.326 2.855 1.00 97.75 117 GLU A CA 1
ATOM 843 C C . GLU A 1 117 ? 7.974 -5.133 2.674 1.00 97.75 117 GLU A C 1
ATOM 845 O O . GLU A 1 117 ? 7.258 -4.999 3.662 1.00 97.75 117 GLU A O 1
ATOM 850 N N . SER A 1 118 ? 7.489 -5.082 1.429 1.00 98.56 118 SER A N 1
ATOM 851 C CA . SER A 1 118 ? 6.069 -4.884 1.122 1.00 98.56 118 SER A CA 1
ATOM 852 C C . SER A 1 118 ? 5.185 -5.963 1.762 1.00 98.56 118 SER A C 1
ATOM 854 O O . SER A 1 118 ? 5.464 -7.161 1.663 1.00 98.56 118 SER A O 1
ATOM 856 N N . VAL A 1 119 ? 4.079 -5.536 2.370 1.00 98.81 119 VAL A N 1
ATOM 857 C CA . VAL A 1 119 ? 3.069 -6.384 3.018 1.00 98.81 119 VAL A CA 1
ATOM 858 C C . VAL A 1 119 ? 1.681 -6.021 2.498 1.00 98.81 119 VAL A C 1
ATOM 860 O O . VAL A 1 119 ? 1.288 -4.857 2.523 1.00 98.81 119 VAL A O 1
ATOM 863 N N . CYS A 1 120 ? 0.910 -7.027 2.090 1.00 98.88 120 CYS A N 1
ATOM 864 C CA . CYS A 1 120 ? -0.535 -6.907 1.912 1.00 98.88 120 CYS A CA 1
ATOM 865 C C . CYS A 1 120 ? -1.262 -7.335 3.191 1.00 98.88 120 CYS A C 1
ATOM 867 O O . CYS A 1 120 ? -0.818 -8.250 3.886 1.00 98.88 120 CYS A O 1
ATOM 869 N N . TYR A 1 121 ? -2.420 -6.741 3.470 1.00 98.94 121 TYR A N 1
ATOM 870 C CA . TYR A 1 121 ? -3.292 -7.188 4.559 1.00 98.94 121 TYR A CA 1
ATOM 871 C C . TYR A 1 121 ? -4.541 -7.855 3.994 1.00 98.94 121 TYR A C 1
ATOM 873 O O . TYR A 1 121 ? -5.197 -7.301 3.119 1.00 98.94 121 TYR A O 1
ATOM 881 N N . PHE A 1 122 ? -4.884 -9.042 4.482 1.00 98.88 122 PHE A N 1
ATOM 882 C CA . PHE A 1 122 ? -6.000 -9.830 3.961 1.00 98.88 122 PHE A CA 1
ATOM 883 C C . PHE A 1 122 ? -6.968 -10.216 5.073 1.00 98.88 122 PHE A C 1
ATOM 885 O O . PHE A 1 122 ? -6.560 -10.809 6.068 1.00 98.88 122 PHE A O 1
ATOM 892 N N . ASP A 1 123 ? -8.253 -9.921 4.908 1.00 98.44 123 ASP A N 1
ATOM 893 C CA . ASP A 1 123 ? -9.294 -10.466 5.775 1.00 98.44 123 ASP A CA 1
ATOM 894 C C . ASP A 1 123 ? -9.915 -11.717 5.128 1.00 98.44 123 ASP A C 1
ATOM 896 O O . ASP A 1 123 ? -10.691 -11.581 4.178 1.00 98.44 123 ASP A O 1
ATOM 900 N N . PRO A 1 124 ? -9.666 -12.929 5.656 1.00 97.69 124 PRO A N 1
ATOM 901 C CA . PRO A 1 124 ? -10.242 -14.158 5.115 1.00 97.69 124 PRO A CA 1
ATOM 902 C C . PRO A 1 124 ? -11.768 -14.232 5.271 1.00 97.69 124 PRO A C 1
ATOM 904 O O . PRO A 1 124 ? -12.414 -15.026 4.593 1.00 97.69 124 PRO A O 1
ATOM 907 N N . THR A 1 125 ? -12.368 -13.419 6.147 1.00 95.44 125 THR A N 1
ATOM 908 C CA . THR A 1 125 ? -13.819 -13.431 6.386 1.00 95.44 125 THR A CA 1
ATOM 909 C C . THR A 1 125 ? -14.560 -12.690 5.276 1.00 95.44 125 THR A C 1
ATOM 911 O O . THR A 1 125 ? -15.500 -13.213 4.672 1.00 95.44 125 THR A O 1
ATOM 914 N N . SER A 1 126 ? -14.139 -11.458 4.981 1.00 96.81 126 SER A N 1
ATOM 915 C CA . SER A 1 126 ? -14.727 -10.637 3.918 1.00 96.81 126 SER A CA 1
ATOM 916 C C . SER A 1 126 ? -14.084 -10.862 2.549 1.00 96.81 126 SER A C 1
ATOM 918 O O . SER A 1 126 ? -14.711 -10.566 1.535 1.00 96.81 126 SER A O 1
ATOM 920 N N . GLY A 1 127 ? -12.901 -11.469 2.467 1.00 98.31 127 GLY A N 1
ATOM 921 C CA . GLY A 1 127 ? -12.128 -11.555 1.226 1.00 98.31 127 GLY A CA 1
ATOM 922 C C . GLY A 1 127 ? -11.566 -10.198 0.786 1.00 98.31 127 GLY A C 1
ATOM 923 O O . GLY A 1 127 ? -11.237 -10.033 -0.389 1.00 98.31 127 GLY A O 1
ATOM 924 N N . ALA A 1 128 ? -11.507 -9.219 1.695 1.00 98.75 128 ALA A N 1
ATOM 925 C CA . ALA A 1 128 ? -10.903 -7.916 1.459 1.00 98.75 128 ALA A CA 1
ATOM 926 C C . ALA A 1 128 ? -9.376 -8.033 1.463 1.00 98.75 128 ALA A C 1
ATOM 928 O O . ALA A 1 128 ? -8.791 -8.550 2.416 1.00 98.75 128 ALA A O 1
ATOM 929 N N . LEU A 1 129 ? -8.740 -7.524 0.411 1.00 98.88 129 LEU A N 1
ATOM 930 C CA . LEU A 1 129 ? -7.294 -7.505 0.250 1.00 98.88 129 LEU A CA 1
ATOM 931 C C . LEU A 1 129 ? -6.803 -6.062 0.116 1.00 98.88 129 LEU A C 1
ATOM 933 O O . LEU A 1 129 ? -7.092 -5.389 -0.869 1.00 98.88 129 LEU A O 1
ATOM 937 N N . PHE A 1 130 ? -6.042 -5.596 1.097 1.00 98.94 130 PHE A N 1
ATOM 938 C CA . PHE A 1 130 ? -5.395 -4.291 1.098 1.00 98.94 130 PHE A CA 1
ATOM 939 C C . PHE A 1 130 ? -3.995 -4.440 0.516 1.00 98.94 130 PHE A C 1
ATOM 941 O O . PHE A 1 130 ? -3.143 -5.099 1.115 1.00 98.94 130 PHE A O 1
ATOM 948 N N . THR A 1 131 ? -3.775 -3.877 -0.670 1.00 98.88 131 THR A N 1
ATOM 949 C CA . THR A 1 131 ? -2.596 -4.201 -1.488 1.00 98.88 131 THR A CA 1
ATOM 950 C C . THR A 1 131 ? -1.466 -3.187 -1.398 1.00 98.88 131 THR A C 1
ATOM 952 O O . THR A 1 131 ? -0.398 -3.458 -1.945 1.00 98.88 131 THR A O 1
ATOM 955 N N . GLY A 1 132 ? -1.686 -2.029 -0.760 1.00 98.56 132 GLY A N 1
ATOM 956 C CA . GLY A 1 132 ? -0.763 -0.896 -0.869 1.00 98.56 132 GLY A CA 1
ATOM 957 C C . GLY A 1 132 ? -0.415 -0.658 -2.340 1.00 98.56 132 GLY A C 1
ATOM 958 O O . GLY A 1 132 ? -1.313 -0.617 -3.187 1.00 98.56 132 GLY A O 1
ATOM 959 N N . ASP A 1 133 ? 0.882 -0.655 -2.636 1.00 98.38 133 ASP A N 1
ATOM 960 C CA . ASP A 1 133 ? 1.424 -0.478 -3.986 1.00 98.38 133 ASP A CA 1
ATOM 961 C C . ASP A 1 133 ? 1.823 -1.776 -4.693 1.00 98.38 133 ASP A C 1
ATOM 963 O O . ASP A 1 133 ? 2.465 -1.759 -5.745 1.00 98.38 133 ASP A O 1
ATOM 967 N N . LEU A 1 134 ? 1.399 -2.935 -4.186 1.00 98.12 134 LEU A N 1
ATOM 968 C CA . LEU A 1 134 ? 1.533 -4.166 -4.959 1.00 98.12 134 LEU A CA 1
ATOM 969 C C . LEU A 1 134 ? 0.592 -4.149 -6.177 1.00 98.12 134 LEU A C 1
ATOM 971 O O . LEU A 1 134 ? 0.990 -4.519 -7.283 1.00 98.12 134 LEU A O 1
ATOM 975 N N . VAL A 1 135 ? -0.648 -3.690 -5.981 1.00 98.25 135 VAL A N 1
ATOM 976 C CA . VAL A 1 135 ? -1.689 -3.553 -7.012 1.00 98.25 135 VAL A CA 1
ATOM 977 C C . VAL A 1 135 ? -2.448 -2.253 -6.775 1.00 98.25 135 VAL A C 1
ATOM 979 O O . VAL A 1 135 ? -2.907 -2.004 -5.663 1.00 98.25 135 VAL A O 1
ATOM 982 N N . ALA A 1 136 ? -2.614 -1.456 -7.829 1.00 97.62 136 ALA A N 1
ATOM 983 C CA . ALA A 1 136 ? -3.339 -0.191 -7.808 1.00 97.62 136 ALA A CA 1
ATOM 984 C C . ALA A 1 136 ? -4.728 -0.350 -8.444 1.00 97.62 136 ALA A C 1
ATOM 986 O O . ALA A 1 136 ? -4.976 -1.259 -9.241 1.00 97.62 136 ALA A O 1
ATOM 987 N N . GLY A 1 137 ? -5.642 0.565 -8.122 1.00 96.31 137 GLY A N 1
ATOM 988 C CA . GLY A 1 137 ? -6.998 0.558 -8.674 1.00 96.31 137 GLY A CA 1
ATOM 989 C C . GLY A 1 137 ? -7.049 0.901 -10.164 1.00 96.31 137 GLY A C 1
ATOM 990 O O . GLY A 1 137 ? -7.911 0.410 -10.892 1.00 96.31 137 GLY A O 1
ATOM 991 N N . VAL A 1 138 ? -6.107 1.721 -10.639 1.00 92.62 138 VAL A N 1
ATOM 992 C CA . VAL A 1 138 ? -5.974 2.129 -12.045 1.00 92.62 138 VAL A CA 1
ATOM 993 C C . VAL A 1 138 ? -4.520 1.985 -12.480 1.00 92.62 138 VAL A C 1
ATOM 995 O O . VAL A 1 138 ? -3.605 2.343 -11.745 1.00 92.62 138 VAL A O 1
ATOM 998 N N . GLY A 1 139 ? -4.321 1.519 -13.713 1.00 89.38 139 GLY A N 1
ATOM 999 C CA . GLY A 1 139 ? -2.998 1.423 -14.319 1.00 89.38 139 GLY A CA 1
ATOM 1000 C C . GLY A 1 139 ? -2.146 0.302 -13.724 1.00 89.38 139 GLY A C 1
ATOM 1001 O O . GLY A 1 139 ? -2.639 -0.786 -13.448 1.00 89.38 139 GLY A O 1
ATOM 1002 N N . THR A 1 140 ? -0.848 0.574 -13.600 1.00 90.25 140 THR A N 1
ATOM 1003 C CA . THR A 1 140 ? 0.196 -0.349 -13.135 1.00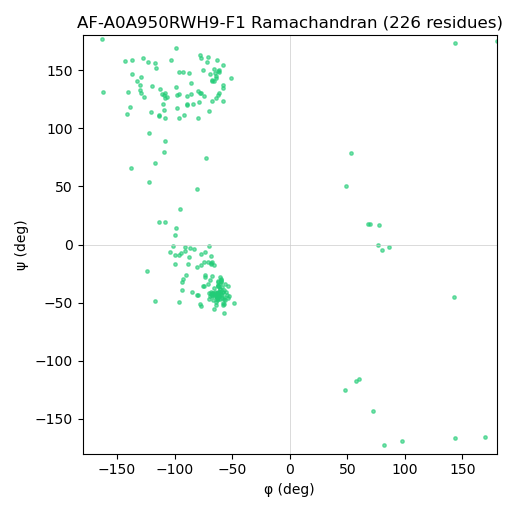 90.25 140 THR A CA 1
ATOM 1004 C C . THR A 1 140 ? 1.131 0.394 -12.181 1.00 90.25 140 THR A C 1
ATOM 1006 O O . THR A 1 140 ? 1.232 1.616 -12.234 1.00 90.25 140 THR A O 1
ATOM 1009 N N . VAL A 1 141 ? 1.848 -0.348 -11.339 1.00 93.94 141 VAL A N 1
ATOM 1010 C CA . VAL A 1 141 ? 2.807 0.181 -10.355 1.00 93.94 141 VAL A CA 1
ATOM 1011 C C . VAL A 1 141 ? 4.251 0.095 -10.863 1.00 93.94 141 VAL A C 1
ATOM 1013 O O . VAL A 1 141 ? 4.535 -0.559 -11.871 1.00 93.94 141 VAL A O 1
ATOM 1016 N N . VAL A 1 142 ? 5.185 0.740 -10.170 1.00 93.00 142 VAL A N 1
ATOM 1017 C CA . VAL A 1 142 ? 6.630 0.501 -10.350 1.00 93.00 142 VAL A CA 1
ATOM 1018 C C . VAL A 1 142 ? 7.044 -0.655 -9.444 1.00 93.00 142 VAL A C 1
ATOM 1020 O O . VAL A 1 142 ? 6.454 -0.831 -8.385 1.00 93.00 142 VAL A O 1
ATOM 1023 N N . VAL A 1 143 ? 8.022 -1.461 -9.853 1.00 93.62 143 VAL A N 1
ATOM 1024 C CA . VAL A 1 143 ? 8.526 -2.585 -9.049 1.00 93.62 143 VAL A CA 1
ATOM 1025 C C . VAL A 1 143 ? 10.045 -2.534 -8.947 1.00 93.62 143 VAL A C 1
ATOM 1027 O O . VAL A 1 143 ? 10.707 -2.160 -9.917 1.00 93.62 143 VAL A O 1
ATOM 1030 N N . ASP A 1 144 ? 10.580 -2.919 -7.791 1.00 91.44 144 ASP A N 1
ATOM 1031 C CA . ASP A 1 144 ? 12.020 -3.037 -7.555 1.00 91.44 144 ASP A CA 1
ATOM 1032 C C . ASP A 1 144 ? 12.567 -4.346 -8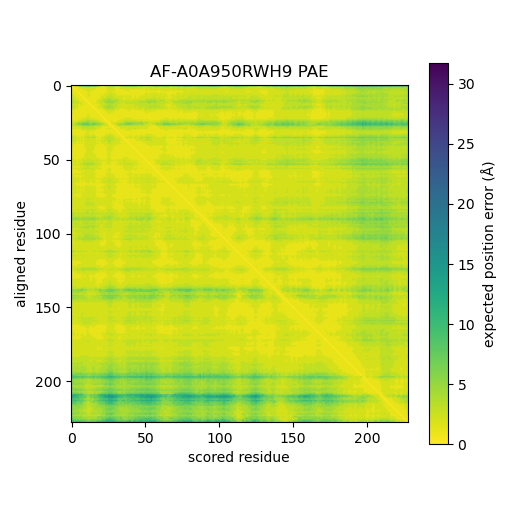.146 1.00 91.44 144 ASP A C 1
ATOM 1034 O O . ASP A 1 144 ? 13.621 -4.352 -8.777 1.00 91.44 144 ASP A O 1
ATOM 1038 N N . GLN A 1 145 ? 11.855 -5.465 -7.954 1.00 91.62 145 GLN A N 1
ATOM 1039 C CA . GLN A 1 145 ? 12.290 -6.794 -8.402 1.00 91.62 145 GLN A CA 1
ATOM 1040 C C . GLN A 1 145 ? 11.125 -7.586 -8.999 1.00 91.62 145 GLN A C 1
ATOM 1042 O O . GLN A 1 145 ? 10.168 -7.916 -8.294 1.00 91.62 145 GLN A O 1
ATOM 1047 N N . LEU A 1 146 ? 11.217 -7.946 -10.285 1.00 94.50 146 LEU A N 1
ATOM 1048 C CA . LEU A 1 146 ? 10.114 -8.605 -10.986 1.00 94.50 146 LEU A CA 1
ATOM 1049 C C . LEU A 1 146 ? 9.834 -10.022 -10.466 1.00 94.50 146 LEU A C 1
ATOM 1051 O O . LEU A 1 146 ? 8.675 -10.368 -10.267 1.00 94.50 146 LEU A O 1
ATOM 1055 N N . GLY A 1 147 ? 10.866 -10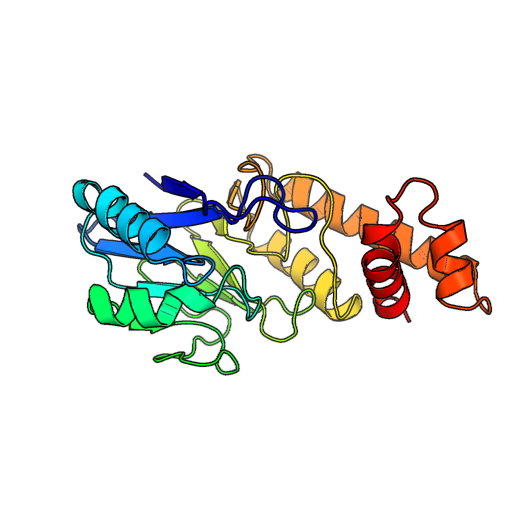.836 -10.225 1.00 95.69 147 GLY A N 1
ATOM 1056 C CA . GLY A 1 147 ? 10.698 -12.227 -9.781 1.00 95.69 147 GLY A CA 1
ATOM 1057 C C . GLY A 1 147 ? 9.883 -12.355 -8.482 1.00 95.69 147 GLY A C 1
ATOM 1058 O O . GLY A 1 147 ? 8.814 -12.971 -8.500 1.00 95.69 147 GLY A O 1
ATOM 1059 N N . PRO A 1 148 ? 10.324 -11.732 -7.369 1.00 97.44 148 PRO A N 1
ATOM 1060 C CA . PRO A 1 148 ? 9.558 -11.692 -6.123 1.00 97.44 148 PRO A CA 1
ATOM 1061 C C . PRO A 1 148 ? 8.162 -11.084 -6.292 1.00 97.44 148 PRO A C 1
ATOM 1063 O O . PRO A 1 148 ? 7.198 -11.608 -5.738 1.00 97.44 148 PRO A O 1
ATOM 1066 N N . TYR A 1 149 ? 8.030 -10.031 -7.105 1.00 98.12 149 TYR A N 1
ATOM 1067 C CA . TYR A 1 149 ? 6.740 -9.399 -7.377 1.00 98.12 149 TYR A CA 1
ATOM 1068 C C . TYR A 1 149 ? 5.744 -10.366 -8.030 1.00 98.12 149 TYR A C 1
ATOM 1070 O O . TYR A 1 149 ? 4.603 -10.485 -7.585 1.00 98.12 149 TYR A O 1
ATOM 1078 N N . MET A 1 150 ? 6.184 -11.098 -9.055 1.00 98.12 150 MET A N 1
ATOM 1079 C CA . MET A 1 150 ? 5.371 -12.100 -9.747 1.00 98.12 150 MET A CA 1
ATOM 1080 C C . MET A 1 150 ? 4.964 -13.235 -8.807 1.00 98.12 150 MET A C 1
ATOM 1082 O O . MET A 1 150 ? 3.786 -13.585 -8.757 1.00 98.12 150 MET A O 1
ATOM 1086 N N . ALA A 1 151 ? 5.902 -13.745 -8.004 1.00 98.50 151 ALA A N 1
ATOM 1087 C CA . ALA A 1 151 ? 5.612 -14.770 -7.004 1.00 98.50 151 ALA A CA 1
ATOM 1088 C C . ALA A 1 151 ? 4.589 -14.283 -5.962 1.00 98.50 1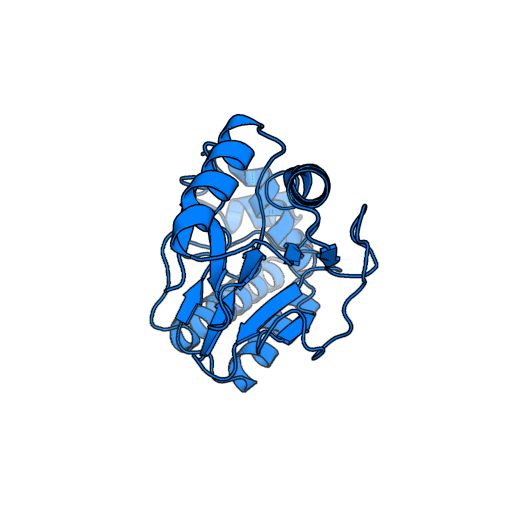51 ALA A C 1
ATOM 1090 O O . ALA A 1 151 ? 3.701 -15.038 -5.570 1.00 98.50 151 ALA A O 1
ATOM 1091 N N . SER A 1 152 ? 4.666 -13.015 -5.549 1.00 98.69 152 SER A N 1
ATOM 1092 C CA . SER A 1 152 ? 3.693 -12.401 -4.641 1.00 98.69 152 SER A CA 1
ATOM 1093 C C . SER A 1 152 ? 2.290 -12.347 -5.246 1.00 98.69 152 SER A C 1
ATOM 1095 O O . SER A 1 152 ? 1.330 -12.741 -4.586 1.00 98.69 152 SER A O 1
ATOM 1097 N N . LEU A 1 153 ? 2.157 -11.919 -6.505 1.00 98.62 153 LEU A N 1
ATOM 1098 C CA . LEU A 1 153 ? 0.868 -11.889 -7.207 1.00 98.62 153 LEU A CA 1
ATOM 1099 C C . LEU A 1 153 ? 0.270 -13.295 -7.377 1.00 98.62 153 LEU A C 1
ATOM 1101 O O . LEU A 1 153 ? -0.909 -13.500 -7.088 1.00 98.62 153 LEU A O 1
ATOM 1105 N N . GLU A 1 154 ? 1.080 -14.274 -7.791 1.00 98.69 154 GLU A N 1
ATOM 1106 C CA . GLU A 1 154 ? 0.654 -15.675 -7.922 1.00 98.69 154 GLU A CA 1
ATOM 1107 C C . GLU A 1 154 ? 0.222 -16.257 -6.573 1.00 98.69 154 GLU A C 1
ATOM 1109 O O . GLU A 1 154 ? -0.801 -16.936 -6.482 1.00 98.69 154 GLU A O 1
ATOM 1114 N N . ARG A 1 155 ? 0.950 -15.937 -5.497 1.00 98.69 155 ARG A N 1
ATOM 1115 C CA . ARG A 1 155 ? 0.595 -16.359 -4.142 1.00 98.69 155 ARG A CA 1
ATOM 1116 C C . ARG A 1 155 ? -0.738 -15.768 -3.697 1.00 98.69 155 ARG A C 1
ATOM 1118 O O . ARG A 1 155 ? -1.547 -16.490 -3.119 1.00 98.69 155 ARG A O 1
ATOM 1125 N N . LEU A 1 156 ? -0.996 -14.489 -3.973 1.00 98.69 156 LEU A N 1
ATOM 1126 C CA . LEU A 1 156 ? -2.246 -13.828 -3.582 1.00 98.69 156 LEU A CA 1
ATOM 1127 C C . LEU A 1 156 ? -3.487 -14.449 -4.232 1.00 98.69 156 LEU A C 1
ATOM 1129 O O . LEU A 1 156 ? -4.530 -14.500 -3.585 1.00 98.69 156 LEU A O 1
ATOM 1133 N N . LEU A 1 157 ? -3.377 -14.990 -5.451 1.00 98.50 157 LEU A N 1
ATOM 1134 C CA . LEU A 1 157 ? -4.479 -15.721 -6.090 1.00 98.50 157 LEU A CA 1
ATOM 1135 C C . LEU A 1 157 ? -4.935 -16.936 -5.266 1.00 98.50 157 LEU A C 1
ATOM 1137 O O . LEU A 1 157 ? -6.120 -17.256 -5.261 1.00 98.50 157 LEU A O 1
ATOM 1141 N N . THR A 1 158 ? -4.026 -17.580 -4.525 1.00 98.38 158 THR A N 1
ATOM 1142 C CA . THR A 1 158 ? -4.346 -18.765 -3.705 1.00 98.38 158 THR A CA 1
ATOM 1143 C C . THR A 1 158 ? -5.202 -18.453 -2.474 1.00 98.38 158 THR A C 1
ATOM 1145 O O . THR A 1 158 ? -5.783 -19.364 -1.892 1.00 98.38 158 THR A O 1
ATOM 1148 N N . PHE A 1 159 ? -5.304 -17.176 -2.088 1.00 98.25 159 PHE A N 1
ATOM 1149 C CA . PHE A 1 159 ? -6.177 -16.719 -1.003 1.00 98.25 159 PHE A CA 1
ATOM 1150 C C . PHE A 1 159 ? -7.602 -16.407 -1.476 1.00 98.25 159 PHE A C 1
ATOM 1152 O O . PHE A 1 159 ? -8.442 -16.049 -0.654 1.00 98.25 159 PHE A O 1
ATOM 1159 N N . GLU A 1 160 ? -7.862 -16.515 -2.784 1.00 98.19 160 GLU A N 1
ATOM 1160 C CA . GLU A 1 160 ? -9.159 -16.248 -3.411 1.00 98.19 160 GLU A CA 1
ATOM 1161 C C . GLU A 1 160 ? -9.787 -14.904 -2.969 1.00 98.19 160 GLU A C 1
ATOM 1163 O O . GLU A 1 160 ? -10.949 -14.863 -2.542 1.00 98.19 160 GLU A O 1
ATOM 1168 N N . PRO A 1 161 ? -9.038 -13.778 -3.018 1.00 98.56 161 PRO A N 1
ATOM 1169 C CA . PRO A 1 161 ? -9.570 -12.486 -2.607 1.00 98.56 161 PRO A CA 1
ATOM 1170 C C . PRO A 1 161 ? -10.763 -12.091 -3.476 1.00 98.56 161 PRO A C 1
ATOM 1172 O O . PRO A 1 161 ? -10.826 -12.394 -4.668 1.00 98.56 161 PRO A O 1
ATOM 1175 N N . ARG A 1 162 ? -11.705 -11.364 -2.873 1.00 98.62 162 ARG A N 1
ATOM 1176 C CA . ARG A 1 162 ? -12.899 -10.855 -3.556 1.00 98.62 162 ARG A CA 1
ATOM 1177 C C . ARG A 1 162 ? -12.703 -9.422 -4.016 1.00 98.62 162 ARG A C 1
ATOM 1179 O O . ARG A 1 162 ? -12.925 -9.118 -5.180 1.00 98.62 162 ARG A O 1
ATOM 1186 N N . THR A 1 163 ? -12.230 -8.560 -3.121 1.00 98.88 163 THR A N 1
ATOM 1187 C CA . THR A 1 163 ? -12.149 -7.116 -3.360 1.00 98.88 163 THR A CA 1
ATOM 1188 C C . THR A 1 163 ? -10.758 -6.606 -3.013 1.00 98.88 163 THR A C 1
ATOM 1190 O O . THR A 1 163 ? -10.244 -6.909 -1.936 1.00 98.88 163 THR A O 1
ATOM 1193 N N . ILE A 1 164 ? -10.164 -5.807 -3.900 1.00 98.88 164 ILE A N 1
ATOM 1194 C CA . ILE A 1 164 ? -8.903 -5.105 -3.645 1.00 98.88 164 ILE A CA 1
ATOM 1195 C C . ILE A 1 164 ? -9.189 -3.676 -3.187 1.00 98.88 164 ILE A C 1
ATOM 1197 O O . ILE A 1 164 ? -9.918 -2.925 -3.841 1.00 98.88 164 ILE A O 1
ATOM 1201 N N . TYR A 1 165 ? -8.553 -3.315 -2.079 1.00 98.88 165 TYR A N 1
ATOM 1202 C CA . TYR A 1 165 ? -8.492 -1.988 -1.484 1.00 98.88 165 TYR A CA 1
ATOM 1203 C C . TYR A 1 165 ? -7.066 -1.448 -1.690 1.00 98.88 165 TYR A C 1
ATOM 1205 O O . TYR A 1 165 ? -6.176 -1.721 -0.881 1.00 98.88 165 TYR A O 1
ATOM 1213 N N . PRO A 1 166 ? -6.802 -0.764 -2.816 1.00 98.81 166 PRO A N 1
ATOM 1214 C CA . PRO A 1 166 ? -5.443 -0.404 -3.202 1.00 98.81 166 PRO A CA 1
ATOM 1215 C C . PRO A 1 166 ? -4.915 0.799 -2.420 1.00 98.81 166 PRO A C 1
ATOM 1217 O O . PRO A 1 166 ? -5.700 1.581 -1.878 1.00 98.81 166 PRO A O 1
ATOM 1220 N N . GLY A 1 167 ? -3.594 0.991 -2.431 1.00 98.56 167 GLY A N 1
ATOM 1221 C CA . GLY A 1 167 ? -2.948 2.217 -1.950 1.00 98.56 167 GLY A CA 1
ATOM 1222 C C . GLY A 1 167 ? -3.353 3.450 -2.759 1.00 98.56 167 GLY A C 1
ATOM 1223 O O . GLY A 1 167 ? -3.537 4.524 -2.197 1.00 98.56 167 GLY A O 1
ATOM 1224 N N . HIS A 1 168 ? -3.618 3.273 -4.057 1.00 98.56 168 HIS A N 1
ATOM 1225 C CA . HIS A 1 168 ? -4.057 4.348 -4.948 1.00 98.56 168 HIS A CA 1
ATOM 1226 C C . HIS A 1 168 ? -5.183 3.918 -5.885 1.00 98.56 168 HIS A C 1
ATOM 1228 O O . HIS A 1 168 ? -5.221 2.789 -6.386 1.00 98.56 168 HIS A O 1
ATOM 1234 N N . GLY A 1 169 ? -6.068 4.864 -6.197 1.00 98.06 169 GLY A N 1
ATOM 1235 C CA . GLY A 1 169 ? -7.176 4.663 -7.127 1.00 98.06 169 GLY A CA 1
ATOM 1236 C C . GLY A 1 169 ? -8.401 3.981 -6.499 1.00 98.06 169 GLY A C 1
ATOM 1237 O O . GLY A 1 169 ? -8.478 3.816 -5.282 1.00 98.06 169 GLY A O 1
ATOM 1238 N N . PRO A 1 170 ? -9.405 3.627 -7.317 1.00 98.19 170 PRO A N 1
ATOM 1239 C CA . PRO A 1 170 ? -10.673 3.088 -6.844 1.00 98.19 170 PRO A CA 1
ATOM 1240 C C . PRO A 1 170 ? -10.547 1.655 -6.316 1.00 98.19 170 PRO A C 1
ATOM 1242 O O . PRO A 1 170 ? -9.676 0.892 -6.730 1.00 98.19 170 PRO A O 1
ATOM 1245 N N . VAL A 1 171 ? -11.493 1.270 -5.456 1.00 98.69 171 VAL A N 1
ATOM 1246 C CA . VAL A 1 171 ? -11.700 -0.124 -5.035 1.00 98.69 171 VAL A CA 1
ATOM 1247 C C . VAL A 1 171 ? -11.975 -1.005 -6.255 1.00 98.69 171 VAL A C 1
ATOM 1249 O O . VAL A 1 171 ? -12.774 -0.640 -7.121 1.00 98.69 171 VAL A O 1
ATOM 1252 N N . VAL A 1 172 ? -11.370 -2.193 -6.293 1.00 98.69 172 VAL A N 1
ATOM 1253 C CA . VAL A 1 172 ? -11.554 -3.157 -7.384 1.00 98.69 172 VAL A CA 1
ATOM 1254 C C . VAL A 1 172 ? -12.370 -4.347 -6.893 1.00 98.69 172 VAL A C 1
ATOM 1256 O O . VAL A 1 172 ? -11.941 -5.083 -6.011 1.00 98.69 172 VAL A O 1
ATOM 1259 N N . GLN A 1 173 ? -13.560 -4.528 -7.470 1.00 98.31 173 GLN A N 1
ATOM 1260 C CA . GLN A 1 173 ? -14.518 -5.565 -7.056 1.00 98.31 173 GLN A CA 1
ATOM 1261 C C . GLN A 1 173 ? -14.205 -6.962 -7.607 1.00 98.31 173 GLN A C 1
ATOM 1263 O O . GLN A 1 173 ? -14.716 -7.938 -7.077 1.00 98.31 173 GLN A O 1
ATOM 1268 N N . ASP A 1 174 ? -13.399 -7.050 -8.666 1.00 98.44 174 ASP A N 1
ATOM 1269 C CA . ASP A 1 174 ? -12.902 -8.309 -9.224 1.00 98.44 174 ASP A CA 1
ATOM 1270 C C . ASP A 1 174 ? -11.405 -8.433 -8.924 1.00 98.44 174 ASP A C 1
ATOM 1272 O O . ASP A 1 174 ? -10.546 -8.093 -9.744 1.00 98.44 174 ASP A O 1
ATOM 1276 N N . ALA A 1 175 ? -11.086 -8.844 -7.695 1.00 98.62 175 ALA A N 1
ATOM 1277 C CA . ALA A 1 175 ? -9.701 -8.972 -7.253 1.00 98.62 175 ALA A CA 1
ATOM 1278 C C . ALA A 1 175 ? -8.917 -10.004 -8.078 1.00 98.62 175 ALA A C 1
ATOM 1280 O O . ALA A 1 175 ? -7.772 -9.745 -8.450 1.00 98.62 175 ALA A O 1
ATOM 1281 N N . ILE A 1 176 ? -9.532 -11.147 -8.399 1.00 98.69 176 ILE A N 1
ATOM 1282 C CA . ILE A 1 176 ? -8.897 -12.210 -9.189 1.00 98.69 176 ILE A CA 1
ATOM 1283 C C . ILE A 1 176 ? -8.588 -11.723 -10.602 1.00 98.69 176 ILE A C 1
ATOM 1285 O O . ILE A 1 176 ? -7.447 -11.853 -11.051 1.00 98.69 176 ILE A O 1
ATOM 1289 N N . GLY A 1 177 ? -9.562 -11.109 -11.280 1.00 98.44 177 GLY A N 1
ATOM 1290 C CA . GLY A 1 177 ? -9.355 -10.539 -12.608 1.00 98.44 177 GLY A CA 1
ATOM 1291 C C . GLY A 1 177 ? -8.240 -9.497 -12.613 1.00 98.44 177 GLY A C 1
ATOM 1292 O O . GLY A 1 177 ? -7.388 -9.514 -13.502 1.00 98.44 177 GLY A O 1
ATOM 1293 N N . LYS A 1 178 ? -8.166 -8.649 -11.579 1.00 98.56 178 LYS A N 1
ATOM 1294 C CA . LYS A 1 178 ? -7.124 -7.618 -11.475 1.00 98.56 178 LYS A CA 1
ATOM 1295 C C . LYS A 1 178 ? -5.724 -8.179 -11.238 1.00 98.56 178 LYS A C 1
ATOM 1297 O O . LYS A 1 178 ? -4.768 -7.705 -11.849 1.00 98.56 178 LYS A O 1
ATOM 1302 N N . LEU A 1 179 ? -5.590 -9.193 -10.383 1.00 98.62 179 LEU A N 1
ATOM 1303 C CA . LEU A 1 179 ? -4.317 -9.886 -10.168 1.00 98.62 179 LEU A CA 1
ATOM 1304 C C . LEU A 1 179 ? -3.838 -10.572 -11.455 1.00 98.62 179 LEU A C 1
ATOM 1306 O O . LEU A 1 179 ? -2.661 -10.467 -11.804 1.00 98.62 179 LEU A O 1
ATOM 1310 N N . GLN A 1 180 ? -4.748 -11.213 -12.195 1.00 98.44 180 GLN A N 1
ATOM 1311 C CA . GLN A 1 180 ? -4.425 -11.849 -13.472 1.00 98.44 180 GLN A CA 1
ATOM 1312 C C . GLN A 1 180 ? -4.027 -10.822 -14.543 1.00 98.44 180 GLN A C 1
ATOM 1314 O O . GLN A 1 180 ? -3.027 -11.022 -15.230 1.00 98.44 180 GLN A O 1
ATOM 1319 N N . GLU A 1 181 ? -4.737 -9.691 -14.632 1.00 98.00 181 GLU A N 1
ATOM 1320 C CA . GLU A 1 181 ? -4.387 -8.558 -15.504 1.00 98.00 181 GLU A CA 1
ATOM 1321 C C . GLU A 1 181 ? -2.946 -8.093 -15.246 1.00 98.00 181 GLU A C 1
ATOM 1323 O O . GLU A 1 181 ? -2.159 -7.920 -16.180 1.00 98.00 181 GLU A O 1
ATOM 1328 N N . TYR A 1 182 ? -2.575 -7.943 -13.972 1.00 98.06 182 TYR A N 1
ATOM 1329 C CA . TYR A 1 182 ? -1.226 -7.563 -13.567 1.00 98.06 182 TYR A CA 1
ATOM 1330 C C . TYR A 1 182 ? -0.185 -8.616 -13.969 1.00 98.06 182 TYR A C 1
ATOM 1332 O O . TYR A 1 182 ? 0.829 -8.263 -14.575 1.00 98.06 182 TYR A O 1
ATOM 1340 N N . LEU A 1 183 ? -0.430 -9.900 -13.692 1.00 97.94 183 LEU A N 1
ATOM 1341 C CA . LEU A 1 183 ? 0.467 -10.994 -14.092 1.00 97.94 183 LEU A CA 1
ATOM 1342 C C . LEU A 1 183 ? 0.697 -11.020 -15.606 1.00 97.94 183 LEU A C 1
ATOM 1344 O O . LEU A 1 183 ? 1.839 -11.112 -16.066 1.00 97.94 183 LEU A O 1
ATOM 1348 N N . ASP A 1 184 ? -0.371 -10.905 -16.390 1.00 97.44 184 ASP A N 1
ATOM 1349 C CA . ASP A 1 184 ? -0.299 -10.948 -17.848 1.00 97.44 184 ASP A CA 1
ATOM 1350 C C . ASP A 1 184 ? 0.448 -9.733 -18.403 1.00 97.44 184 ASP A C 1
ATOM 1352 O O . ASP A 1 184 ? 1.320 -9.886 -19.269 1.00 97.44 184 ASP A O 1
ATOM 1356 N N . HIS A 1 185 ? 0.190 -8.543 -17.846 1.00 94.44 185 HIS A N 1
ATOM 1357 C CA . HIS A 1 185 ? 0.912 -7.321 -18.192 1.00 94.44 185 HIS A CA 1
ATOM 1358 C C . HIS A 1 185 ? 2.418 -7.460 -17.940 1.00 94.44 185 HIS A C 1
ATOM 1360 O O . HIS A 1 185 ? 3.238 -7.113 -18.796 1.00 94.44 185 HIS A O 1
ATOM 1366 N N . ARG A 1 186 ? 2.806 -8.001 -16.781 1.00 94.94 186 ARG A N 1
ATOM 1367 C CA . ARG A 1 186 ? 4.215 -8.182 -16.411 1.00 94.94 186 ARG A CA 1
ATOM 1368 C C . ARG A 1 186 ? 4.922 -9.209 -17.281 1.00 94.94 186 ARG A C 1
ATOM 1370 O O . ARG A 1 186 ? 5.997 -8.911 -17.795 1.00 94.94 186 ARG A O 1
ATOM 1377 N N . ARG A 1 187 ? 4.291 -10.354 -17.545 1.00 95.75 187 ARG A N 1
ATOM 1378 C CA . ARG A 1 187 ? 4.821 -11.372 -18.470 1.00 95.75 187 ARG A CA 1
ATOM 1379 C C . ARG A 1 187 ? 4.986 -10.814 -19.881 1.00 95.75 187 ARG A C 1
ATOM 1381 O O . ARG A 1 187 ? 5.950 -11.137 -20.572 1.00 95.75 187 ARG A O 1
ATOM 1388 N N . GLN A 1 188 ? 4.055 -9.977 -20.342 1.00 94.19 188 GLN A N 1
ATOM 1389 C CA . GLN A 1 188 ? 4.200 -9.296 -21.628 1.00 94.19 188 GLN A CA 1
ATOM 1390 C C . GLN A 1 188 ? 5.404 -8.353 -21.629 1.00 94.19 188 GLN A C 1
ATOM 1392 O O . GLN A 1 188 ? 6.180 -8.373 -22.587 1.00 94.19 188 GLN A O 1
ATOM 1397 N N . ARG A 1 189 ? 5.573 -7.553 -20.572 1.00 93.31 189 ARG A N 1
ATOM 1398 C CA . ARG A 1 189 ? 6.688 -6.608 -20.461 1.00 93.31 189 ARG A CA 1
ATOM 1399 C C . ARG A 1 189 ? 8.037 -7.318 -20.426 1.00 93.31 189 ARG A C 1
ATOM 1401 O O . ARG A 1 189 ? 8.934 -6.938 -21.171 1.00 93.31 189 ARG A O 1
ATOM 1408 N N . GLU A 1 190 ? 8.152 -8.378 -19.637 1.00 94.75 190 GLU A N 1
ATOM 1409 C CA . GLU A 1 190 ? 9.349 -9.217 -19.557 1.00 94.75 190 GLU A CA 1
ATOM 1410 C C . GLU A 1 190 ? 9.729 -9.779 -20.935 1.00 94.75 190 GLU A C 1
ATOM 1412 O O . GLU A 1 190 ? 10.863 -9.614 -21.383 1.00 94.75 190 GLU A O 1
ATOM 1417 N N . ARG A 1 191 ? 8.763 -10.334 -21.686 1.00 95.88 191 ARG A N 1
ATOM 1418 C CA . ARG A 1 191 ? 9.003 -10.801 -23.064 1.00 95.88 191 ARG A CA 1
ATOM 1419 C C . ARG A 1 191 ? 9.518 -9.692 -23.983 1.00 95.88 191 ARG A C 1
ATOM 1421 O O . ARG A 1 191 ? 10.394 -9.953 -24.804 1.00 95.88 191 ARG A O 1
ATOM 1428 N N . GLN A 1 192 ? 8.984 -8.473 -23.874 1.00 94.88 192 GLN A N 1
ATOM 1429 C CA . GLN A 1 192 ? 9.448 -7.331 -24.672 1.00 94.88 192 GLN A CA 1
ATOM 1430 C C . GLN A 1 192 ? 10.892 -6.942 -24.333 1.00 94.88 192 GLN A C 1
ATOM 1432 O O . GLN A 1 192 ? 11.663 -6.648 -25.247 1.00 94.88 192 GLN A O 1
ATOM 1437 N N . VAL A 1 193 ? 11.253 -6.954 -23.046 1.00 94.62 193 VAL A N 1
ATOM 1438 C CA . VAL A 1 193 ? 12.614 -6.664 -22.572 1.00 94.62 193 VAL A CA 1
ATOM 1439 C C . VAL A 1 193 ? 13.590 -7.720 -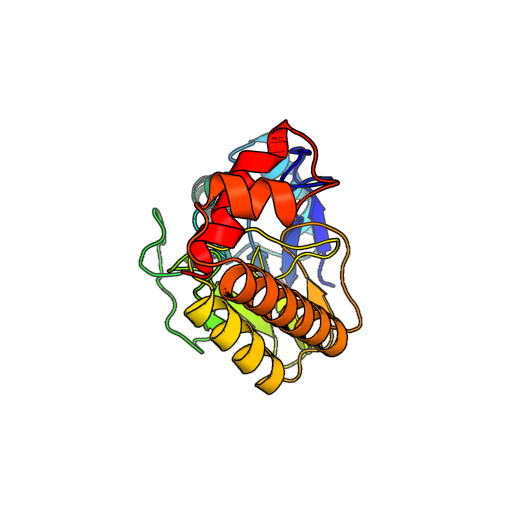23.084 1.00 94.62 193 VAL A C 1
ATOM 1441 O O . VAL A 1 193 ? 14.561 -7.374 -23.755 1.00 94.62 193 VAL A O 1
ATOM 1444 N N . LEU A 1 194 ? 13.290 -9.004 -22.867 1.00 94.81 194 LEU A N 1
ATOM 1445 C CA . LEU A 1 194 ? 14.144 -10.116 -23.294 1.00 94.81 194 LEU A CA 1
ATOM 1446 C C . LEU A 1 194 ? 14.342 -10.147 -24.816 1.00 94.81 194 LEU A C 1
ATOM 1448 O O . LEU A 1 194 ? 15.458 -10.350 -25.287 1.00 94.81 194 LEU A O 1
ATOM 1452 N N . ALA A 1 195 ? 13.290 -9.882 -25.596 1.00 96.50 195 ALA A N 1
ATOM 1453 C CA . ALA A 1 195 ? 13.373 -9.826 -27.057 1.00 96.50 195 ALA A CA 1
ATOM 1454 C C . ALA A 1 195 ? 14.183 -8.628 -27.591 1.00 96.50 195 ALA A C 1
ATOM 1456 O O . ALA A 1 195 ? 14.536 -8.602 -28.770 1.00 96.50 195 ALA A O 1
ATOM 1457 N N . GLY A 1 196 ? 14.434 -7.610 -26.764 1.00 94.69 196 GLY A N 1
ATOM 1458 C CA . GLY A 1 196 ? 15.213 -6.430 -27.134 1.00 94.69 196 GLY A CA 1
ATOM 1459 C C . GLY A 1 196 ? 16.696 -6.507 -26.764 1.00 94.69 196 GLY A C 1
ATOM 1460 O O . GLY A 1 196 ? 17.452 -5.618 -27.157 1.00 94.69 196 GLY A O 1
ATOM 1461 N N . LEU A 1 197 ? 17.130 -7.531 -26.025 1.00 93.88 197 LEU A N 1
ATOM 1462 C CA . LEU A 1 197 ? 18.533 -7.692 -25.645 1.00 93.88 197 LEU A CA 1
ATOM 1463 C C . LEU A 1 197 ? 19.436 -7.907 -26.880 1.00 93.88 197 LEU A C 1
ATOM 1465 O O . LEU A 1 197 ? 19.008 -8.540 -27.848 1.00 93.88 197 LEU A O 1
ATOM 1469 N N . PRO A 1 198 ? 20.686 -7.393 -26.870 1.00 95.62 198 PRO A N 1
ATOM 1470 C CA . PRO A 1 198 ? 21.405 -6.788 -25.740 1.00 95.62 198 PRO A CA 1
ATOM 1471 C C . PRO A 1 198 ? 21.310 -5.244 -25.659 1.00 95.62 198 PRO A C 1
ATOM 1473 O O . PRO A 1 198 ? 22.261 -4.603 -25.214 1.00 95.62 198 PRO A O 1
ATOM 1476 N N . ALA A 1 199 ? 20.216 -4.619 -26.117 1.00 96.38 199 ALA A N 1
ATOM 1477 C CA . ALA A 1 199 ? 20.045 -3.162 -26.021 1.00 96.38 199 ALA A CA 1
ATOM 1478 C C . ALA A 1 199 ? 20.122 -2.644 -24.568 1.00 96.38 199 ALA A C 1
ATOM 1480 O O . ALA A 1 199 ? 19.820 -3.367 -23.618 1.00 96.38 199 ALA A O 1
ATOM 1481 N N . THR A 1 200 ? 20.509 -1.377 -24.392 1.00 96.62 200 THR A N 1
ATOM 1482 C CA . THR A 1 200 ? 20.611 -0.752 -23.060 1.00 96.62 200 THR A CA 1
ATOM 1483 C C . THR A 1 200 ? 19.233 -0.501 -22.439 1.00 96.62 200 THR A C 1
ATOM 1485 O O . THR A 1 200 ? 18.230 -0.424 -23.149 1.00 96.62 200 THR A O 1
ATOM 1488 N N . ILE A 1 201 ? 19.177 -0.299 -21.115 1.00 95.31 201 ILE A N 1
ATOM 1489 C CA . ILE A 1 201 ? 17.933 0.046 -20.400 1.00 95.31 201 ILE A CA 1
ATOM 1490 C C . ILE A 1 201 ? 17.248 1.264 -21.036 1.00 95.31 201 ILE A C 1
ATOM 1492 O O . ILE A 1 201 ? 16.043 1.218 -21.270 1.00 95.31 201 ILE A O 1
ATOM 1496 N N . ASP A 1 202 ? 17.995 2.313 -21.385 1.00 94.94 202 ASP A N 1
ATOM 1497 C CA . ASP A 1 202 ? 17.430 3.516 -22.012 1.00 94.94 202 ASP A CA 1
ATOM 1498 C C . ASP A 1 202 ? 16.832 3.222 -23.395 1.00 94.94 202 ASP A C 1
ATOM 1500 O O . ASP A 1 202 ? 15.722 3.660 -23.705 1.00 94.94 202 ASP A O 1
ATOM 1504 N N . GLN A 1 203 ? 17.530 2.430 -24.217 1.00 95.81 203 GLN A N 1
ATOM 1505 C CA . GLN A 1 203 ? 17.055 2.029 -25.547 1.00 95.81 203 GLN A CA 1
ATOM 1506 C C . GLN A 1 203 ? 15.796 1.163 -25.460 1.00 95.81 203 GLN A C 1
ATOM 1508 O O . GLN A 1 203 ? 14.837 1.373 -26.206 1.00 95.81 203 GLN A O 1
ATOM 1513 N N . LEU A 1 204 ? 15.786 0.199 -24.537 1.00 96.56 204 LEU A N 1
ATOM 1514 C CA . LEU A 1 204 ? 14.630 -0.646 -24.262 1.00 96.56 204 LEU A CA 1
ATOM 1515 C C . LEU A 1 204 ? 13.461 0.196 -23.755 1.00 96.56 204 LEU A C 1
ATOM 1517 O O . LEU A 1 204 ? 12.361 0.067 -24.280 1.00 96.56 204 LEU A O 1
ATOM 1521 N N . THR A 1 205 ? 13.700 1.103 -22.807 1.00 95.50 205 THR A N 1
ATOM 1522 C CA . THR A 1 205 ? 12.670 1.986 -22.246 1.00 95.50 205 THR A CA 1
ATOM 1523 C C . THR A 1 205 ? 12.021 2.827 -23.338 1.00 95.50 205 THR A C 1
ATOM 1525 O O . THR A 1 205 ? 10.801 2.795 -23.471 1.00 95.50 205 THR A O 1
ATOM 1528 N N . ALA A 1 206 ? 12.814 3.494 -24.182 1.00 93.88 206 ALA A N 1
ATOM 1529 C CA . ALA A 1 206 ? 12.303 4.314 -25.282 1.00 93.88 206 ALA A CA 1
ATOM 1530 C C . ALA A 1 206 ? 11.498 3.506 -26.318 1.00 93.88 206 ALA A C 1
ATOM 1532 O O . ALA A 1 206 ? 10.523 4.005 -26.873 1.00 93.88 206 ALA A O 1
ATOM 1533 N N . LYS A 1 207 ? 11.882 2.248 -26.572 1.00 94.00 207 LYS A N 1
ATOM 1534 C CA . LYS A 1 207 ? 11.175 1.354 -27.504 1.00 94.00 207 LYS A CA 1
ATOM 1535 C C . LYS A 1 207 ? 9.868 0.804 -26.924 1.00 94.00 207 LYS A C 1
ATOM 1537 O O . LYS A 1 207 ? 8.918 0.564 -27.663 1.00 94.00 207 LYS A O 1
ATOM 1542 N N . ILE A 1 208 ? 9.854 0.527 -25.624 1.00 93.75 208 ILE A N 1
ATOM 1543 C CA . ILE A 1 208 ? 8.797 -0.215 -24.927 1.00 93.75 208 ILE A CA 1
ATOM 1544 C C . ILE A 1 208 ? 7.729 0.726 -24.340 1.00 93.75 208 ILE A C 1
ATOM 1546 O O . ILE A 1 208 ? 6.561 0.341 -24.232 1.00 93.75 208 ILE A O 1
ATOM 1550 N N . TYR A 1 209 ? 8.116 1.946 -23.971 1.00 91.81 209 TYR A N 1
ATOM 1551 C CA . TYR A 1 209 ? 7.266 2.955 -23.340 1.00 91.81 209 TYR A CA 1
ATOM 1552 C C . TYR A 1 209 ? 7.147 4.193 -24.236 1.00 91.81 209 TYR A C 1
ATOM 1554 O O . TYR A 1 209 ? 7.689 5.252 -23.932 1.00 91.81 209 TYR A O 1
ATOM 1562 N N . THR A 1 210 ? 6.432 4.050 -25.354 1.00 91.00 210 THR A N 1
ATOM 1563 C CA . THR A 1 210 ? 6.273 5.104 -26.373 1.00 91.00 210 THR A CA 1
ATOM 1564 C C . THR A 1 210 ? 5.344 6.240 -25.952 1.00 91.00 210 THR A C 1
ATOM 1566 O O . THR A 1 210 ? 5.534 7.370 -26.389 1.00 91.00 210 THR A O 1
ATOM 1569 N N . ASP A 1 211 ? 4.380 5.952 -25.075 1.00 88.06 211 ASP A N 1
ATOM 1570 C CA . ASP A 1 211 ? 3.300 6.877 -24.699 1.00 88.06 211 ASP A CA 1
ATOM 1571 C C . ASP A 1 211 ? 3.381 7.324 -23.228 1.00 88.06 211 ASP A C 1
ATOM 1573 O O . ASP A 1 211 ? 2.396 7.766 -22.637 1.00 88.06 211 ASP A O 1
ATOM 1577 N N . VAL A 1 212 ? 4.556 7.185 -22.604 1.00 85.44 212 VAL A N 1
ATOM 1578 C CA . VAL A 1 212 ? 4.779 7.595 -21.212 1.00 85.44 212 VAL A CA 1
ATOM 1579 C C . VAL A 1 212 ? 5.228 9.061 -21.165 1.00 85.44 212 VAL A C 1
ATOM 1581 O O . VAL A 1 212 ? 6.196 9.418 -21.840 1.00 85.44 212 VAL A O 1
ATOM 1584 N N . PRO A 1 213 ? 4.577 9.923 -20.357 1.00 87.31 213 PRO A N 1
ATOM 1585 C CA . PRO A 1 213 ? 5.022 11.296 -20.134 1.00 87.31 213 PRO A CA 1
ATOM 1586 C C . PRO A 1 213 ? 6.502 11.375 -19.739 1.00 87.31 213 PRO A C 1
ATOM 1588 O O . PRO A 1 213 ? 6.996 10.539 -18.983 1.00 87.31 213 PRO A O 1
ATOM 1591 N N . SER A 1 214 ? 7.216 12.403 -20.202 1.00 87.56 214 SER A N 1
ATOM 1592 C CA . SER A 1 214 ? 8.674 12.518 -20.016 1.00 87.56 214 SER A CA 1
ATOM 159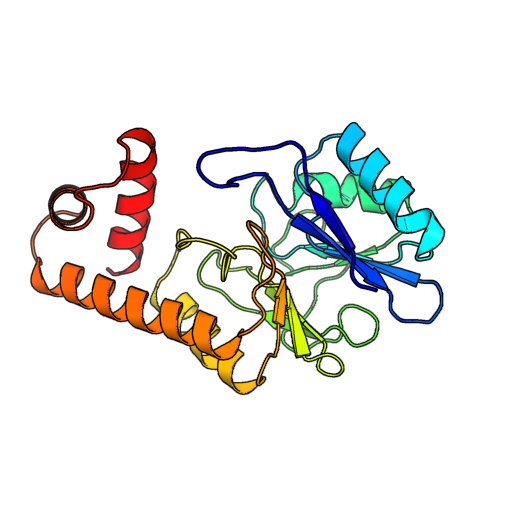3 C C . SER A 1 214 ? 9.113 12.468 -18.547 1.00 87.56 214 SER A C 1
ATOM 1595 O O . SER A 1 214 ? 10.146 11.882 -18.229 1.00 87.56 214 SER A O 1
ATOM 1597 N N . ASN A 1 215 ? 8.304 13.009 -17.635 1.00 87.38 215 ASN A N 1
ATOM 1598 C CA . ASN A 1 215 ? 8.546 12.974 -16.193 1.00 87.38 215 ASN A CA 1
ATOM 1599 C C . ASN A 1 215 ? 8.420 11.568 -15.570 1.00 87.38 215 ASN A C 1
ATOM 1601 O O . ASN A 1 215 ? 8.887 11.364 -14.454 1.00 87.38 215 ASN A O 1
ATOM 1605 N N . LEU A 1 216 ? 7.817 10.603 -16.271 1.00 89.06 216 LEU A N 1
ATOM 1606 C CA . LEU A 1 216 ? 7.652 9.213 -15.832 1.00 89.06 216 LEU A CA 1
ATOM 1607 C C . LEU A 1 216 ? 8.623 8.238 -16.515 1.00 89.06 216 LEU A C 1
ATOM 1609 O O . LEU A 1 216 ? 8.715 7.082 -16.104 1.00 89.06 216 LEU A O 1
ATOM 1613 N N . VAL A 1 217 ? 9.404 8.687 -17.502 1.00 91.19 217 VAL A N 1
ATOM 1614 C CA . VAL A 1 217 ? 10.419 7.853 -18.171 1.00 91.19 217 VAL A CA 1
ATOM 1615 C C . VAL A 1 217 ? 11.421 7.229 -17.185 1.00 91.19 217 VAL A C 1
ATOM 1617 O O . VAL A 1 217 ? 11.686 6.033 -17.314 1.00 91.19 217 VAL A O 1
ATOM 1620 N N . PRO A 1 218 ? 11.923 7.930 -16.144 1.00 92.69 218 PRO A N 1
ATOM 1621 C CA . PRO A 1 218 ? 12.798 7.298 -15.153 1.00 92.69 218 PRO A CA 1
ATOM 1622 C C . PRO A 1 218 ? 12.127 6.139 -14.398 1.00 92.69 218 PRO A C 1
ATOM 1624 O O . PRO A 1 218 ? 12.777 5.152 -14.062 1.00 92.69 218 PRO A O 1
ATOM 1627 N N . MET A 1 219 ? 10.817 6.230 -14.148 1.00 92.19 219 MET A N 1
ATOM 1628 C CA . MET A 1 219 ? 10.045 5.161 -13.504 1.00 92.19 219 MET A CA 1
ATOM 1629 C C . MET A 1 219 ? 9.792 3.991 -14.462 1.00 92.19 219 MET A C 1
ATOM 1631 O O . MET A 1 219 ? 9.843 2.827 -14.063 1.00 92.19 219 MET A O 1
ATOM 1635 N N . ALA A 1 220 ? 9.582 4.276 -15.747 1.00 90.81 220 ALA A N 1
ATOM 1636 C CA . ALA A 1 220 ? 9.510 3.253 -16.783 1.00 90.81 220 ALA A CA 1
ATOM 1637 C C . ALA A 1 220 ? 10.835 2.477 -16.908 1.00 90.81 220 ALA A C 1
ATOM 1639 O O . ALA A 1 220 ? 10.820 1.247 -16.983 1.00 90.81 220 ALA A O 1
ATOM 1640 N N . ALA A 1 221 ? 11.973 3.173 -16.830 1.00 93.38 221 ALA A N 1
ATOM 1641 C CA . ALA A 1 221 ? 13.297 2.556 -16.846 1.00 93.38 221 ALA A CA 1
ATOM 1642 C C . ALA A 1 221 ? 13.529 1.618 -15.652 1.00 93.38 221 ALA A C 1
ATOM 1644 O O . ALA A 1 221 ? 14.114 0.550 -15.824 1.00 93.38 221 ALA A O 1
ATOM 1645 N N . ARG A 1 222 ? 13.000 1.948 -14.464 1.00 93.00 222 ARG A N 1
ATOM 1646 C CA . ARG A 1 222 ? 13.022 1.033 -13.306 1.00 93.00 222 ARG A CA 1
ATOM 1647 C C . ARG A 1 222 ? 12.297 -0.277 -13.593 1.00 93.00 222 ARG A C 1
ATOM 1649 O O . ARG A 1 222 ? 12.842 -1.335 -13.311 1.00 93.00 222 ARG A O 1
ATOM 1656 N N . ASN A 1 223 ? 11.127 -0.226 -14.233 1.00 91.38 223 ASN A N 1
ATOM 1657 C CA . ASN A 1 223 ? 10.412 -1.443 -14.627 1.00 91.38 223 ASN A CA 1
ATOM 1658 C C . ASN A 1 223 ? 11.206 -2.298 -15.634 1.00 91.38 223 ASN A C 1
ATOM 1660 O O . ASN A 1 223 ? 11.124 -3.520 -15.571 1.00 91.38 223 ASN A O 1
ATOM 1664 N N . VAL A 1 224 ? 11.965 -1.687 -16.555 1.00 93.19 224 VAL A N 1
ATOM 1665 C CA . VAL A 1 224 ? 12.876 -2.434 -17.449 1.00 93.19 224 VAL A CA 1
ATOM 1666 C C . VAL A 1 224 ? 14.007 -3.063 -16.646 1.00 93.19 224 VAL A C 1
ATOM 1668 O O . VAL A 1 224 ? 14.271 -4.250 -16.801 1.00 93.19 224 VAL A O 1
ATOM 1671 N N . SER A 1 225 ? 14.645 -2.282 -15.773 1.00 92.94 225 SER A N 1
ATOM 1672 C CA . SER A 1 225 ? 15.744 -2.753 -14.932 1.00 92.94 225 SER A CA 1
ATOM 1673 C C . SER A 1 225 ? 15.331 -3.910 -14.029 1.00 92.94 225 SER A C 1
ATOM 1675 O O . SER A 1 225 ? 16.126 -4.814 -13.836 1.00 92.94 225 SER A O 1
ATOM 1677 N N . ALA A 1 226 ? 14.105 -3.908 -13.505 1.00 90.75 226 ALA A N 1
ATOM 1678 C CA . ALA A 1 226 ? 13.597 -4.968 -12.637 1.00 90.75 226 ALA A CA 1
ATOM 1679 C C . ALA A 1 226 ? 13.402 -6.320 -13.353 1.00 90.75 226 ALA A C 1
ATOM 1681 O O . ALA A 1 226 ? 13.206 -7.331 -12.679 1.00 90.75 226 ALA A O 1
ATOM 1682 N N . CYS A 1 227 ? 13.407 -6.334 -14.694 1.00 87.50 227 CYS A N 1
ATOM 1683 C CA . CYS A 1 227 ? 13.304 -7.546 -15.512 1.00 87.50 227 CYS A CA 1
ATOM 1684 C C . CYS A 1 227 ? 14.665 -8.217 -15.789 1.00 87.50 227 CYS A C 1
ATOM 1686 O O . CYS A 1 227 ? 14.677 -9.296 -16.379 1.00 87.50 227 CYS A O 1
ATOM 1688 N N . LEU A 1 228 ? 15.782 -7.553 -15.471 1.00 85.56 228 LEU A N 1
ATOM 1689 C CA . LEU A 1 228 ? 17.152 -7.974 -15.793 1.00 85.56 228 LEU A CA 1
ATOM 1690 C C . LEU A 1 228 ? 17.902 -8.398 -14.528 1.00 85.56 228 LEU A C 1
ATOM 1692 O O . LEU A 1 228 ? 18.701 -9.352 -14.640 1.00 85.56 228 LEU A O 1
#

Solvent-accessible surface area (backbone atoms only — not comparable to full-atom values): 11870 Å² total; per-residue (Å²): 120,80,45,76,49,69,30,97,52,58,41,97,86,31,51,77,11,29,40,18,37,39,43,54,64,82,80,51,31,22,35,36,35,22,60,12,38,75,42,72,70,50,50,50,48,50,55,60,64,31,61,89,57,31,46,60,51,34,32,38,38,28,44,81,51,68,53,28,32,55,19,35,58,63,49,17,68,76,60,71,16,51,29,32,24,37,73,88,41,87,82,50,75,42,62,54,54,73,69,34,73,72,57,80,70,27,23,30,36,71,34,29,10,44,40,83,60,17,30,28,40,34,26,82,87,79,20,41,30,35,30,28,63,73,45,46,45,60,86,80,69,65,40,60,33,44,68,51,30,51,52,31,49,60,53,50,57,77,68,61,42,38,28,31,44,21,25,25,60,54,72,35,74,54,28,56,62,50,47,50,52,51,52,53,53,50,57,52,50,45,52,54,53,63,73,49,60,91,57,51,60,69,59,47,30,58,72,73,50,77,87,57,58,79,92,46,45,69,54,48,32,40,48,54,54,23,67,110

Sequence (228 aa):
MIECVLAPNPGPMTGTGTNTWLVPNGSGELAVIDPGPDDPAHIDAIVKAAEPLGRIRAVLVTHRHGDHLPAALPLSERTGAQLFGHADLPGVQRALADGETAFGTLKALQTPGHTPESVCYFDPTSGALFTGDLVAGVGTVVVDQLGPYMASLERLLTFEPRTIYPGHGPVVQDAIGKLQEYLDHRRQRERQVLAGLPATIDQLTAKIYTDVPSNLVPMAARNVSACL

Secondary structure (DSSP, 8-state):
--EEEE-S--BTTTBT-BEEEEEE-SSSEEEEE---SS-HHHHHHHHHHHTTT-EEEEEE-S---TTTSTTHHHHHHHHTPEEEE-TTSTT-SEE--TT-EEETTEEEEE-TTSSTT-EEEEETTTTEEEEETSS-SSS----S-HHHHHHHHHHHHTT---EEEESBSS-BS-HHHHHHHHHHHHHHHHHHHHHHTTS-HHHHHHHH-TTS-GGGHHHHHHHHHTT-

Mean predicted aligned error: 2.86 Å

Radius of gyration: 17.62 Å; Cα contacts (8 Å, |Δi|>4): 506; chains: 1; bounding box: 40×37×49 Å

pLDDT: mean 96.64, std 2.94, range [85.44, 98.94]